Protein AF-A0A8H5HP06-F1 (afdb_monomer)

Solvent-accessible surface area (backbone atoms only — not comparable to full-atom values): 11938 Å² total; per-residue (Å²): 138,83,84,82,79,82,83,76,85,76,83,80,82,75,84,87,77,81,80,80,76,81,73,83,73,73,89,66,58,84,84,44,70,47,74,87,61,35,92,66,77,73,78,68,81,73,57,70,68,62,54,52,55,52,49,51,53,46,45,71,76,51,55,85,75,71,74,72,67,77,74,74,80,71,80,78,79,84,60,87,52,69,71,58,32,54,52,48,52,53,52,52,54,50,54,48,62,76,62,39,39,62,65,47,90,88,49,54,96,79,70,59,60,77,91,42,48,45,76,46,78,47,74,46,92,99,49,77,72,44,36,32,29,40,64,67,74,56,43,41,33,38,38,45,97,87,72,49,75,44,77,54,62,91,87,54,64,65,74,83,75,52,62,96,87,60,48,78,43,82,42,83,59,78,89,80,80,134

Organism: NCBI:txid117010

Mean predicted aligned error: 16.24 Å

Secondary structure (DSSP, 8-state):
-----------------------------GGG-STTTTT--------HHHHHHHHHHHHHHS-S-----------PPPPSSHHHHHHHHHHHHHHHHHHPEESSTT--TTSS-GGGEEEEEEPPTTSPPEEEEEETTEEEEEEPTTS-EEEE-TTS-GGGT--TT-EEEEEE------

Nearest PDB structures (foldseek):
  1ky3-assembly1_A  TM=4.546E-01  e=3.312E+00  Saccharomyces cerevisiae
  8qpp-assembly1_v  TM=4.039E-01  e=2.751E+00  Bacillus subtilis

Structure (mmCIF, N/CA/C/O backbone):
data_AF-A0A8H5HP06-F1
#
_entry.id   AF-A0A8H5HP06-F1
#
loop_
_atom_site.group_PDB
_atom_site.id
_atom_site.type_symbol
_atom_site.label_atom_id
_atom_site.label_alt_id
_atom_site.label_comp_id
_atom_site.label_asym_id
_atom_site.label_entity_id
_atom_site.label_seq_id
_atom_site.pdbx_PDB_ins_code
_atom_site.Cartn_x
_atom_site.Cartn_y
_atom_site.Cartn_z
_atom_site.occupancy
_atom_site.B_iso_or_equiv
_atom_site.auth_seq_id
_atom_site.auth_comp_id
_atom_site.auth_asym_id
_atom_site.auth_atom_id
_atom_site.pdbx_PDB_model_num
ATOM 1 N N . MET A 1 1 ? 4.198 14.772 34.562 1.00 39.03 1 MET A N 1
ATOM 2 C CA . MET A 1 1 ? 4.466 15.724 33.464 1.00 39.03 1 MET A CA 1
ATOM 3 C C . MET A 1 1 ? 5.155 14.940 32.356 1.00 39.03 1 MET A C 1
ATOM 5 O O . MET A 1 1 ? 6.354 14.716 32.442 1.00 39.03 1 MET A O 1
ATOM 9 N N . SER A 1 2 ? 4.377 14.381 31.423 1.00 46.94 2 SER A N 1
ATOM 10 C CA . SER A 1 2 ? 4.893 13.489 30.374 1.00 46.94 2 SER A CA 1
ATOM 11 C C . SER A 1 2 ? 5.343 14.312 29.173 1.00 46.94 2 SER A C 1
ATOM 13 O O . SER A 1 2 ? 4.567 15.087 28.622 1.00 46.94 2 SER A O 1
ATOM 15 N N . SER A 1 3 ? 6.614 14.158 28.821 1.00 56.38 3 SER A N 1
ATOM 16 C CA . SER A 1 3 ? 7.293 14.844 27.725 1.00 56.38 3 SER A CA 1
ATOM 17 C C . SER A 1 3 ? 6.830 14.282 26.376 1.00 56.38 3 SER A C 1
ATOM 19 O O . SER A 1 3 ? 7.118 13.127 26.060 1.00 56.38 3 SER A O 1
ATOM 21 N N . MET A 1 4 ? 6.093 15.081 25.597 1.00 45.72 4 MET A N 1
ATOM 22 C CA . MET A 1 4 ? 5.798 14.795 24.191 1.00 45.72 4 MET A CA 1
ATOM 23 C C . MET A 1 4 ? 7.076 14.993 23.372 1.00 45.72 4 MET A C 1
ATOM 25 O O . MET A 1 4 ? 7.614 16.096 23.309 1.00 45.72 4 MET A O 1
ATOM 29 N N . GLN A 1 5 ? 7.580 13.924 22.760 1.00 44.44 5 GLN A N 1
ATOM 30 C CA . GLN A 1 5 ? 8.696 14.012 21.823 1.00 44.44 5 GLN A CA 1
ATOM 31 C C . GLN A 1 5 ? 8.150 14.283 20.419 1.00 44.44 5 GLN A C 1
ATOM 33 O O . GLN A 1 5 ? 7.535 13.410 19.809 1.00 44.44 5 GLN A O 1
ATOM 38 N N . ASP A 1 6 ? 8.392 15.492 19.914 1.00 37.88 6 ASP A N 1
ATOM 39 C CA . ASP A 1 6 ? 8.178 15.860 18.515 1.00 37.88 6 ASP A CA 1
ATOM 40 C C . ASP A 1 6 ? 9.056 14.998 17.595 1.00 37.88 6 ASP A C 1
ATOM 42 O O . ASP A 1 6 ? 10.290 15.077 17.605 1.00 37.88 6 ASP A O 1
ATOM 46 N N . VAL A 1 7 ? 8.425 14.167 16.763 1.00 39.06 7 VAL A N 1
ATOM 47 C CA . VAL A 1 7 ? 9.123 13.356 15.759 1.00 39.06 7 VAL A CA 1
ATOM 48 C C . VAL A 1 7 ? 9.380 14.217 14.522 1.00 39.06 7 VAL A C 1
ATOM 50 O O . VAL A 1 7 ? 8.569 14.316 13.602 1.00 39.06 7 VAL A O 1
ATOM 53 N N . LEU A 1 8 ? 10.552 14.851 14.495 1.00 34.09 8 LEU A N 1
ATOM 54 C CA . LEU A 1 8 ? 11.051 15.601 13.347 1.00 34.09 8 LEU A CA 1
ATOM 55 C C . LEU A 1 8 ? 11.406 14.628 12.199 1.00 34.09 8 LEU A C 1
ATOM 57 O O . LEU A 1 8 ? 12.451 13.974 12.219 1.00 34.09 8 LEU A O 1
ATOM 61 N N . LEU A 1 9 ? 10.548 14.535 11.177 1.00 34.66 9 LEU A N 1
ATOM 62 C CA . LEU A 1 9 ? 10.772 13.749 9.953 1.00 34.66 9 LEU A CA 1
ATOM 63 C C . LEU A 1 9 ? 11.988 14.279 9.168 1.00 34.66 9 LEU A C 1
ATOM 65 O O . LEU A 1 9 ? 11.874 15.122 8.276 1.00 34.66 9 LEU A O 1
ATOM 69 N N . ARG A 1 10 ? 13.183 13.761 9.468 1.00 31.72 10 ARG A N 1
ATOM 70 C CA . ARG A 1 10 ? 14.378 13.983 8.645 1.00 31.72 10 ARG A CA 1
ATOM 71 C C . ARG A 1 10 ? 14.288 13.124 7.383 1.00 31.72 10 ARG A C 1
ATOM 73 O O . ARG A 1 10 ? 14.416 11.905 7.432 1.00 31.72 10 ARG A O 1
ATOM 80 N N . ARG A 1 11 ? 14.101 13.772 6.229 1.00 35.62 11 ARG A N 1
ATOM 81 C CA . ARG A 1 11 ? 14.259 13.151 4.904 1.00 35.62 11 ARG A CA 1
ATOM 82 C C . ARG A 1 11 ? 15.692 12.642 4.740 1.00 35.62 11 ARG A C 1
ATOM 84 O O . ARG A 1 11 ? 16.609 13.430 4.517 1.00 35.62 11 ARG A O 1
ATOM 91 N N . VAL A 1 12 ? 15.874 11.325 4.787 1.00 32.62 12 VAL A N 1
ATOM 92 C CA . VAL A 1 12 ? 17.109 10.680 4.334 1.00 32.62 12 VAL A CA 1
ATOM 93 C C . VAL A 1 12 ? 17.115 10.705 2.806 1.00 32.62 12 VAL A C 1
ATOM 95 O O . VAL A 1 12 ? 16.279 10.091 2.143 1.00 32.62 12 VAL A O 1
ATOM 98 N N . LYS A 1 13 ? 18.034 11.485 2.236 1.00 34.97 13 LYS A N 1
ATOM 99 C CA . LYS A 1 13 ? 18.262 11.578 0.794 1.00 34.97 13 LYS A CA 1
ATOM 100 C C . LYS A 1 13 ? 19.171 10.417 0.390 1.00 34.97 13 LYS A C 1
ATOM 102 O O . LYS A 1 13 ? 20.368 10.460 0.654 1.00 34.97 13 LYS A O 1
ATOM 107 N N . TYR A 1 14 ? 18.610 9.378 -0.223 1.00 39.69 14 TYR A N 1
ATOM 108 C CA . TYR A 1 14 ? 19.411 8.296 -0.797 1.00 39.69 14 TYR A CA 1
ATOM 109 C C . TYR A 1 14 ? 20.116 8.790 -2.072 1.00 39.69 14 TYR A C 1
ATOM 111 O O . TYR A 1 14 ? 19.457 9.397 -2.926 1.00 39.69 14 TYR A O 1
ATOM 119 N N . PRO A 1 15 ? 21.431 8.554 -2.235 1.00 43.88 15 PRO A N 1
ATOM 120 C CA . PRO A 1 15 ? 22.114 8.827 -3.488 1.00 43.88 15 PRO A CA 1
ATOM 121 C C . PRO A 1 15 ? 21.602 7.863 -4.567 1.00 43.88 15 PRO A C 1
ATOM 123 O O . PRO A 1 15 ? 21.856 6.662 -4.557 1.00 43.88 15 PRO A O 1
ATOM 126 N N . SER A 1 16 ? 20.843 8.429 -5.500 1.00 55.16 16 SER A N 1
ATOM 127 C CA . SER A 1 16 ? 20.455 7.827 -6.772 1.00 55.16 16 SER A CA 1
ATOM 128 C C . SER A 1 16 ? 21.713 7.552 -7.603 1.00 55.16 16 SER A C 1
ATOM 130 O O . SER A 1 16 ? 22.283 8.492 -8.157 1.00 55.16 16 SER A O 1
ATOM 132 N N . GLY A 1 17 ? 22.139 6.290 -7.711 1.00 48.81 17 GLY A N 1
ATOM 133 C CA . GLY A 1 17 ? 23.274 5.952 -8.577 1.00 48.81 17 GLY A CA 1
ATOM 134 C C . GLY A 1 17 ? 23.713 4.490 -8.686 1.00 48.81 17 GLY A C 1
ATOM 135 O O . GLY A 1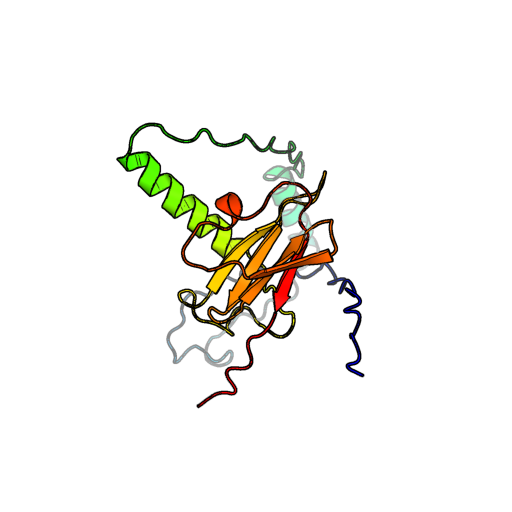 17 ? 24.729 4.249 -9.327 1.00 48.81 17 GLY A O 1
ATOM 136 N N . ALA A 1 18 ? 23.005 3.512 -8.114 1.00 40.53 18 ALA A N 1
ATOM 137 C CA . ALA A 1 18 ? 23.346 2.103 -8.315 1.00 40.53 18 ALA A CA 1
ATOM 138 C C . ALA A 1 18 ? 22.463 1.507 -9.418 1.00 40.53 18 ALA A C 1
ATOM 140 O O . ALA A 1 18 ? 21.305 1.155 -9.203 1.00 40.53 18 ALA A O 1
ATOM 141 N N . SER A 1 19 ? 23.012 1.439 -10.628 1.00 40.00 19 SER A N 1
ATOM 142 C CA . SER A 1 19 ? 22.488 0.585 -11.686 1.00 40.00 19 SER A CA 1
ATOM 143 C C . SER A 1 19 ? 22.715 -0.867 -11.268 1.00 40.00 19 SER A C 1
ATOM 145 O O . SER A 1 19 ? 23.819 -1.384 -11.433 1.00 40.00 19 SER A O 1
ATOM 147 N N . ASP A 1 20 ? 21.687 -1.516 -10.722 1.00 39.56 20 ASP A N 1
ATOM 148 C CA . ASP A 1 20 ? 21.676 -2.967 -10.538 1.00 39.56 20 ASP A CA 1
ATOM 149 C C . ASP A 1 20 ? 21.708 -3.629 -11.920 1.00 39.56 20 ASP A C 1
ATOM 151 O O . ASP A 1 20 ? 20.694 -3.821 -12.596 1.00 39.56 20 ASP A O 1
ATOM 155 N N . LEU A 1 21 ? 22.919 -3.949 -12.371 1.00 40.91 21 LEU A N 1
ATOM 156 C CA . LEU A 1 21 ? 23.137 -4.909 -13.437 1.00 40.91 21 LEU A CA 1
ATOM 157 C C . LEU A 1 21 ? 22.639 -6.259 -12.919 1.00 40.91 21 LEU A C 1
ATOM 159 O O . LEU A 1 21 ? 23.310 -6.926 -12.135 1.00 40.91 21 LEU A O 1
ATOM 163 N N . LEU A 1 22 ? 21.447 -6.653 -13.370 1.00 43.25 22 LEU A N 1
ATOM 164 C CA . LEU A 1 22 ? 20.936 -8.014 -13.248 1.00 43.25 22 LEU A CA 1
ATOM 165 C C . LEU A 1 22 ? 21.888 -8.962 -13.987 1.00 43.25 22 LEU A C 1
ATOM 167 O O . LEU A 1 22 ? 21.714 -9.271 -15.166 1.00 43.25 22 LEU A O 1
ATOM 171 N N . LEU A 1 23 ? 22.924 -9.413 -13.283 1.00 45.22 23 LEU A N 1
ATOM 172 C CA . LEU A 1 23 ? 23.743 -10.534 -13.700 1.00 45.22 23 LEU A CA 1
ATOM 173 C C . LEU A 1 23 ? 22.842 -11.768 -13.633 1.00 45.22 23 LEU A C 1
ATOM 175 O O . LEU A 1 23 ? 22.508 -12.251 -12.547 1.00 45.22 23 LEU A O 1
ATOM 179 N N . ILE A 1 24 ? 22.415 -12.252 -14.799 1.00 43.97 24 ILE A N 1
ATOM 180 C CA . ILE A 1 24 ? 21.698 -13.518 -14.944 1.00 43.97 24 ILE A CA 1
ATOM 181 C C . ILE A 1 24 ? 22.650 -14.621 -14.466 1.00 43.97 24 ILE A C 1
ATOM 183 O O . ILE A 1 24 ? 23.478 -15.125 -15.224 1.00 43.97 24 ILE A O 1
ATOM 187 N N . HIS A 1 25 ? 22.570 -14.967 -13.183 1.00 52.03 25 HIS A N 1
ATOM 188 C CA . HIS A 1 25 ? 23.295 -16.093 -12.621 1.00 52.03 25 HIS A CA 1
ATOM 189 C C . HIS A 1 25 ? 22.634 -17.361 -13.150 1.00 52.03 25 HIS A C 1
ATOM 191 O O . HIS A 1 25 ? 21.543 -17.738 -12.722 1.00 52.03 25 HIS A O 1
ATOM 197 N N . ARG A 1 26 ? 23.289 -18.027 -14.105 1.00 61.00 26 ARG A N 1
ATOM 198 C CA . ARG A 1 26 ? 22.972 -19.429 -14.377 1.00 61.00 26 ARG A CA 1
ATOM 199 C C . ARG A 1 26 ? 23.223 -20.210 -13.081 1.00 61.00 26 ARG A C 1
ATOM 201 O O . ARG A 1 26 ? 24.293 -20.029 -12.498 1.00 61.00 26 ARG A O 1
ATOM 208 N N . PRO A 1 27 ? 22.276 -21.040 -12.614 1.00 53.91 27 PRO A N 1
ATOM 209 C CA . PRO A 1 27 ? 22.475 -21.838 -11.414 1.00 53.91 27 PRO A CA 1
ATOM 210 C C . PRO A 1 27 ? 23.651 -22.787 -11.651 1.00 53.91 27 PRO A C 1
ATOM 212 O O . PRO A 1 27 ? 23.563 -23.714 -12.455 1.00 53.91 27 PRO A O 1
ATOM 215 N N . SER A 1 28 ? 24.780 -22.510 -11.003 1.00 57.19 28 SER A N 1
ATOM 216 C CA . SER A 1 28 ? 25.930 -23.402 -11.005 1.00 57.19 28 SER A CA 1
ATOM 217 C C . SER A 1 28 ? 25.745 -24.461 -9.923 1.00 57.19 28 SER A C 1
ATOM 219 O O . SER A 1 28 ? 25.222 -24.203 -8.837 1.00 57.19 28 SER A O 1
ATOM 221 N N . HIS A 1 29 ? 26.155 -25.684 -10.242 1.00 66.62 29 HIS A N 1
ATOM 222 C CA . HIS A 1 29 ? 26.200 -26.786 -9.290 1.00 66.62 29 HIS A CA 1
ATOM 223 C C . HIS A 1 29 ? 27.087 -26.392 -8.083 1.00 66.62 29 HIS A C 1
ATOM 225 O O . HIS A 1 29 ? 28.083 -25.693 -8.292 1.00 66.62 29 HIS A O 1
ATOM 231 N N . PRO A 1 30 ? 26.791 -26.817 -6.836 1.00 71.00 30 PRO A N 1
ATOM 232 C CA . PRO A 1 30 ? 27.492 -26.352 -5.628 1.00 71.00 30 PRO A CA 1
ATOM 233 C C . PRO A 1 30 ? 29.025 -26.484 -5.666 1.00 71.00 30 PRO A C 1
ATOM 235 O O . PRO A 1 30 ? 29.731 -25.662 -5.085 1.00 71.00 30 PRO A O 1
ATOM 238 N N . SER A 1 31 ? 29.546 -27.466 -6.407 1.00 68.38 31 SER A N 1
ATOM 239 C CA . SER A 1 31 ? 30.981 -27.689 -6.644 1.00 68.38 31 SER A CA 1
ATOM 240 C C . SER A 1 31 ? 31.666 -26.602 -7.496 1.00 68.38 31 SER A C 1
ATOM 242 O O . SER A 1 31 ? 32.882 -26.431 -7.426 1.00 68.38 31 SER A O 1
ATOM 244 N N . HIS A 1 32 ? 30.906 -25.817 -8.264 1.00 65.56 32 HIS A N 1
ATOM 245 C CA . HIS A 1 32 ? 31.411 -24.759 -9.152 1.00 65.56 32 HIS A CA 1
ATOM 246 C C . HIS A 1 32 ? 31.134 -23.346 -8.628 1.00 65.56 32 HIS A C 1
ATOM 248 O O . HIS A 1 32 ? 31.227 -22.369 -9.371 1.00 65.56 32 HIS A O 1
ATOM 254 N N . ARG A 1 33 ? 30.786 -23.215 -7.342 1.00 73.12 33 ARG A N 1
ATOM 255 C CA . ARG A 1 33 ? 30.516 -21.909 -6.729 1.00 73.12 33 ARG A CA 1
ATOM 256 C C . ARG A 1 33 ? 31.784 -21.071 -6.541 1.00 73.12 33 ARG A C 1
ATOM 258 O O . ARG A 1 33 ? 31.699 -19.847 -6.556 1.00 73.12 33 ARG A O 1
ATOM 265 N N . HIS A 1 34 ? 32.948 -21.704 -6.369 1.00 75.31 34 HIS A N 1
ATOM 266 C CA . HIS A 1 34 ? 34.200 -20.983 -6.150 1.00 75.31 34 HIS A CA 1
ATOM 267 C C . HIS A 1 34 ? 34.756 -20.428 -7.475 1.00 75.31 34 HIS A C 1
ATOM 269 O O . HIS A 1 34 ? 34.835 -21.177 -8.447 1.00 75.31 34 HIS A O 1
ATOM 275 N N . PRO A 1 35 ? 35.190 -19.154 -7.539 1.00 70.81 35 PRO A N 1
ATOM 276 C CA . PRO A 1 35 ? 35.800 -18.553 -8.736 1.00 70.81 35 PRO A CA 1
ATOM 277 C C . PRO A 1 35 ? 37.063 -19.258 -9.229 1.00 70.81 35 PRO A C 1
ATOM 279 O O . PRO A 1 35 ? 37.436 -19.093 -10.379 1.00 70.81 35 PRO A O 1
ATOM 282 N N . SER A 1 36 ? 37.712 -20.056 -8.385 1.00 75.38 36 SER A N 1
ATOM 283 C CA . SER A 1 36 ? 38.833 -20.919 -8.761 1.00 75.38 36 SER A CA 1
ATOM 284 C C . SER A 1 36 ? 38.397 -22.264 -9.357 1.00 75.38 36 SER A C 1
ATOM 286 O O . SER A 1 36 ? 39.193 -22.903 -10.036 1.00 75.38 36 SER A O 1
ATOM 288 N N . SER A 1 37 ? 37.154 -22.709 -9.118 1.00 77.81 37 SER A N 1
ATOM 289 C CA . SER A 1 37 ? 36.608 -23.981 -9.624 1.00 77.81 37 SER A CA 1
ATOM 290 C C . SER A 1 37 ? 35.783 -23.838 -10.905 1.00 77.81 37 SER A C 1
ATOM 292 O O . SER A 1 37 ? 35.323 -24.831 -11.476 1.00 77.81 37 SER A O 1
ATOM 294 N N . HIS A 1 38 ? 35.618 -22.611 -11.392 1.00 71.06 38 HIS A N 1
ATOM 295 C CA . HIS A 1 38 ? 35.244 -22.335 -12.769 1.00 71.06 38 HIS A CA 1
ATOM 296 C C . HIS A 1 38 ? 36.325 -21.447 -13.379 1.00 71.06 38 HIS A C 1
ATOM 298 O O . HIS A 1 38 ? 36.757 -20.486 -12.756 1.00 71.06 38 HIS A O 1
ATOM 304 N N . LEU A 1 39 ? 36.768 -21.752 -14.600 1.00 74.25 39 LEU A N 1
ATOM 305 C CA . LEU A 1 39 ? 37.608 -20.846 -15.384 1.00 74.25 39 LEU A CA 1
ATOM 306 C C . LEU A 1 39 ? 36.744 -19.656 -15.813 1.00 74.25 39 LEU A C 1
ATOM 308 O O . LEU A 1 39 ? 36.361 -19.554 -16.975 1.00 74.25 39 LEU A O 1
ATOM 312 N N . CYS A 1 40 ? 36.356 -18.804 -14.860 1.00 67.00 40 CYS A N 1
ATOM 313 C CA . CYS A 1 40 ? 35.678 -17.559 -15.160 1.00 67.00 40 CYS A CA 1
ATOM 314 C C . CYS A 1 40 ? 36.659 -16.757 -16.006 1.00 67.00 40 CYS A C 1
ATOM 316 O O . CYS A 1 40 ? 37.731 -16.414 -15.496 1.00 67.00 40 CYS A O 1
ATOM 318 N N . PRO A 1 41 ? 36.371 -16.503 -17.292 1.00 72.81 41 PRO A N 1
ATOM 319 C CA . PRO A 1 41 ? 37.236 -15.650 -18.073 1.00 72.81 41 PRO A CA 1
ATOM 320 C C . PRO A 1 41 ? 37.198 -14.286 -17.392 1.00 72.81 41 PRO A C 1
ATOM 322 O O . PRO A 1 41 ? 36.181 -13.592 -17.431 1.00 72.81 41 PRO A O 1
ATOM 325 N N . VAL A 1 42 ? 38.290 -13.939 -16.706 1.00 73.88 42 VAL A N 1
ATOM 326 C CA . VAL A 1 42 ? 38.513 -12.592 -16.191 1.00 73.88 42 VAL A CA 1
ATOM 327 C C . VAL A 1 42 ? 38.349 -11.702 -17.404 1.00 73.88 42 VAL A C 1
ATOM 329 O O . VAL A 1 42 ? 39.113 -11.823 -18.363 1.00 73.88 42 VAL A O 1
ATOM 332 N N . GLN A 1 43 ? 37.280 -10.906 -17.425 1.00 72.31 43 GLN A N 1
ATOM 333 C CA . GLN A 1 43 ? 37.012 -10.041 -18.559 1.00 72.31 43 GLN A CA 1
ATOM 334 C C . GLN A 1 43 ? 38.188 -9.076 -18.659 1.00 72.31 43 GLN A C 1
ATOM 336 O O . GLN A 1 43 ? 38.302 -8.136 -17.874 1.00 72.31 43 GLN A O 1
ATOM 341 N N . ALA A 1 44 ? 39.094 -9.350 -19.598 1.00 72.25 44 ALA A N 1
ATOM 342 C CA . ALA A 1 44 ? 40.130 -8.412 -19.971 1.00 72.25 44 ALA A CA 1
ATOM 343 C C . ALA A 1 44 ? 39.423 -7.107 -20.339 1.00 72.25 44 ALA A C 1
ATOM 345 O O . ALA A 1 44 ? 38.417 -7.142 -21.056 1.00 72.25 44 ALA A O 1
ATOM 346 N N . ALA A 1 45 ? 39.912 -5.986 -19.803 1.00 73.81 45 ALA A N 1
ATOM 347 C CA . ALA A 1 45 ? 39.329 -4.675 -20.044 1.00 73.81 45 ALA A CA 1
ATOM 348 C C . ALA A 1 45 ? 39.088 -4.513 -21.551 1.00 73.81 45 ALA A C 1
ATOM 350 O O . ALA A 1 45 ? 40.025 -4.561 -22.351 1.00 73.81 45 ALA A O 1
ATOM 351 N N . ALA A 1 46 ? 37.813 -4.437 -21.943 1.00 67.81 46 ALA A N 1
ATOM 352 C CA . ALA A 1 46 ? 37.445 -4.405 -23.347 1.00 67.81 46 ALA A CA 1
ATOM 353 C C . ALA A 1 46 ? 38.109 -3.191 -24.002 1.00 67.81 46 ALA A C 1
ATOM 355 O O . ALA A 1 46 ? 38.067 -2.087 -23.456 1.00 67.81 46 ALA A O 1
ATOM 356 N N . SER A 1 47 ? 38.722 -3.392 -25.171 1.00 72.31 47 SER A N 1
ATOM 357 C CA . SER A 1 47 ? 39.333 -2.285 -25.898 1.00 72.31 47 SER A CA 1
ATOM 358 C C . SER A 1 47 ? 38.279 -1.201 -26.178 1.00 72.31 47 SER A C 1
ATOM 360 O O . SER A 1 47 ? 37.114 -1.519 -26.470 1.00 72.31 47 SER A O 1
ATOM 362 N N . PRO A 1 48 ? 38.650 0.088 -26.084 1.00 74.69 48 PRO A N 1
ATOM 363 C CA . PRO A 1 48 ? 37.698 1.191 -26.213 1.00 74.69 48 PRO A CA 1
ATOM 364 C C . PRO A 1 48 ? 36.942 1.158 -27.552 1.00 74.69 48 PRO A C 1
ATOM 366 O O . PRO A 1 48 ? 35.756 1.479 -27.592 1.00 74.69 48 PRO A O 1
ATOM 369 N N . GLU A 1 49 ? 37.572 0.665 -28.621 1.00 75.00 49 GLU A N 1
ATOM 370 C CA . GLU A 1 49 ? 36.990 0.544 -29.966 1.00 75.00 49 GLU A CA 1
ATOM 371 C C . GLU A 1 49 ? 35.800 -0.426 -30.048 1.00 75.00 49 GLU A C 1
ATOM 373 O O . GLU A 1 49 ? 34.793 -0.141 -30.697 1.00 75.00 49 GLU A O 1
ATOM 378 N N . LYS A 1 50 ? 35.855 -1.565 -29.346 1.00 78.44 50 LYS A N 1
ATOM 379 C CA . LYS A 1 50 ? 34.726 -2.514 -29.313 1.00 78.44 50 LYS A CA 1
ATOM 380 C C . LYS A 1 50 ? 33.533 -1.923 -28.562 1.00 78.44 50 LYS A C 1
ATOM 382 O O . LYS A 1 50 ? 32.378 -2.187 -28.896 1.00 78.44 50 LYS A O 1
ATOM 387 N N . THR A 1 51 ? 33.818 -1.080 -27.572 1.00 82.06 51 THR A N 1
ATOM 388 C CA . THR A 1 51 ? 32.805 -0.432 -26.739 1.00 82.06 51 THR A CA 1
ATOM 389 C C . THR A 1 51 ? 32.052 0.653 -27.513 1.00 82.06 51 THR A C 1
ATOM 391 O O . THR A 1 51 ? 30.835 0.775 -27.363 1.00 82.06 51 THR A O 1
ATOM 394 N N . THR A 1 52 ? 32.726 1.418 -28.379 1.00 87.50 52 THR A N 1
ATOM 395 C CA . THR A 1 52 ? 32.076 2.451 -29.205 1.00 87.50 52 THR A CA 1
ATOM 396 C C . THR A 1 52 ? 31.185 1.841 -30.286 1.00 87.50 52 THR A C 1
ATOM 398 O O . THR A 1 52 ? 30.041 2.274 -30.433 1.00 87.50 52 THR A O 1
ATOM 401 N N . ALA A 1 53 ? 31.639 0.783 -30.969 1.00 87.75 53 ALA A N 1
ATOM 402 C CA . ALA A 1 53 ? 30.833 0.064 -31.959 1.00 87.75 53 ALA A CA 1
ATOM 403 C C . ALA A 1 53 ? 29.578 -0.574 -31.335 1.00 87.75 53 ALA A C 1
ATOM 405 O O . ALA A 1 53 ? 28.473 -0.432 -31.863 1.00 87.75 53 ALA A O 1
ATOM 406 N N . ALA A 1 54 ? 29.716 -1.208 -30.164 1.00 89.50 54 ALA A N 1
ATOM 407 C CA . ALA A 1 54 ? 28.581 -1.765 -29.431 1.00 89.50 54 ALA A CA 1
ATOM 408 C C . ALA A 1 54 ? 27.576 -0.677 -29.009 1.00 89.50 54 ALA A C 1
ATOM 410 O O . ALA A 1 54 ? 26.369 -0.849 -29.178 1.00 89.50 54 ALA A O 1
ATOM 411 N N . ARG A 1 55 ? 28.057 0.477 -28.523 1.00 88.00 55 ARG A N 1
ATOM 412 C CA . ARG A 1 55 ? 27.196 1.625 -28.187 1.00 88.00 55 ARG A CA 1
ATOM 413 C C . ARG A 1 55 ? 26.467 2.182 -29.409 1.00 88.00 55 ARG A C 1
ATOM 415 O O . ARG A 1 55 ? 25.294 2.518 -29.288 1.00 88.00 55 ARG A O 1
ATOM 422 N N . ALA A 1 56 ? 27.115 2.238 -30.572 1.00 90.94 56 ALA A N 1
ATOM 423 C CA . ALA A 1 56 ? 26.480 2.675 -31.815 1.00 90.94 56 ALA A CA 1
ATOM 424 C C . ALA A 1 56 ? 25.355 1.720 -32.255 1.00 90.94 56 ALA A C 1
ATOM 426 O O . ALA A 1 56 ? 24.274 2.171 -32.631 1.00 90.94 56 ALA A O 1
ATOM 427 N N . LEU A 1 57 ? 25.565 0.403 -32.141 1.00 92.44 57 LEU A N 1
ATOM 428 C CA . LEU A 1 57 ? 24.520 -0.591 -32.408 1.00 92.44 57 LEU A CA 1
ATOM 429 C C . LEU A 1 57 ? 23.354 -0.477 -31.423 1.00 92.44 57 LEU A C 1
ATOM 431 O O . LEU A 1 57 ? 22.197 -0.554 -31.837 1.00 92.44 57 LEU A O 1
ATOM 435 N N . LEU A 1 58 ? 23.636 -0.260 -30.137 1.00 90.31 58 LEU A N 1
ATOM 436 C CA . LEU A 1 58 ? 22.591 -0.042 -29.140 1.00 90.31 58 LEU A CA 1
ATOM 437 C C . LEU A 1 58 ? 21.812 1.244 -29.425 1.00 90.31 58 LEU A C 1
ATOM 439 O O . LEU A 1 58 ? 20.592 1.204 -29.421 1.00 90.31 58 LEU A O 1
ATOM 443 N N . ALA A 1 59 ? 22.478 2.348 -29.762 1.00 89.19 59 ALA A N 1
ATOM 444 C CA . ALA A 1 59 ? 21.805 3.597 -30.118 1.00 89.19 59 ALA A CA 1
ATOM 445 C C . ALA A 1 59 ? 20.941 3.468 -31.386 1.00 89.19 59 ALA A C 1
ATOM 447 O O . ALA A 1 59 ? 19.882 4.086 -31.471 1.00 89.19 59 ALA A O 1
ATOM 448 N N . LYS A 1 60 ? 21.366 2.648 -32.357 1.00 92.69 60 LYS A N 1
ATOM 449 C CA . LYS A 1 60 ? 20.616 2.401 -33.597 1.00 92.69 60 LYS A CA 1
ATOM 450 C C . LYS A 1 60 ? 19.346 1.580 -33.362 1.00 92.69 60 LYS A C 1
ATOM 452 O O . LYS A 1 60 ? 18.320 1.869 -33.967 1.00 92.69 60 LYS A O 1
ATOM 457 N N . ASN A 1 61 ? 19.419 0.558 -32.509 1.00 92.06 61 ASN A N 1
ATOM 458 C CA . ASN A 1 61 ? 18.292 -0.346 -32.247 1.00 92.06 61 ASN A CA 1
ATOM 459 C C . ASN A 1 61 ? 17.394 0.131 -31.096 1.00 92.06 61 ASN A C 1
ATOM 461 O O . ASN A 1 61 ? 16.204 -0.166 -31.066 1.00 92.06 61 ASN A O 1
ATOM 465 N N . PHE A 1 62 ? 17.960 0.896 -30.166 1.00 87.31 62 PHE A N 1
ATOM 466 C CA . PHE A 1 62 ? 17.295 1.466 -29.003 1.00 87.31 62 PHE A CA 1
ATOM 467 C C . PHE A 1 62 ? 17.528 2.982 -29.009 1.00 87.31 62 PHE A C 1
ATOM 469 O O . PHE A 1 62 ? 18.289 3.491 -28.180 1.00 87.31 62 PHE A O 1
ATOM 476 N N . PRO A 1 63 ? 16.926 3.724 -29.961 1.00 82.12 63 PRO A N 1
ATOM 477 C CA . PRO A 1 63 ? 17.059 5.172 -29.990 1.00 82.12 63 PRO A CA 1
ATOM 478 C C . PRO A 1 63 ? 16.643 5.720 -28.626 1.00 82.12 63 PRO A C 1
ATOM 480 O O . PRO A 1 63 ? 15.568 5.394 -28.123 1.00 82.12 63 PRO A O 1
ATOM 483 N N . ALA A 1 64 ? 17.479 6.575 -28.031 1.00 71.44 64 ALA A N 1
ATOM 484 C CA . ALA A 1 64 ? 17.268 7.175 -26.709 1.00 71.44 64 ALA A CA 1
ATOM 485 C C . ALA A 1 64 ? 16.019 8.082 -26.618 1.00 71.44 64 ALA A C 1
ATOM 487 O O . ALA A 1 64 ? 15.832 8.787 -25.628 1.00 71.44 64 ALA A O 1
ATOM 488 N N . SER A 1 65 ? 15.124 8.019 -27.611 1.00 64.44 65 SER A N 1
ATOM 489 C CA . SER A 1 65 ? 13.747 8.499 -27.570 1.00 64.44 65 SER A C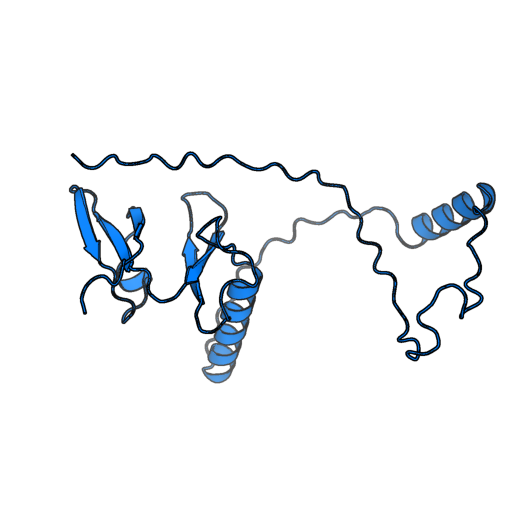A 1
ATOM 490 C C . SER A 1 65 ? 12.906 7.653 -26.608 1.00 64.44 65 SER A C 1
ATOM 492 O O . SER A 1 65 ? 11.851 7.110 -26.922 1.00 64.44 65 SER A O 1
ATOM 494 N N . SER A 1 66 ? 13.353 7.597 -25.360 1.00 60.06 66 SER A N 1
ATOM 495 C CA . SER A 1 66 ? 12.477 7.446 -24.217 1.00 60.06 66 SER A CA 1
ATOM 496 C C . SER A 1 66 ? 11.792 8.800 -24.004 1.00 60.06 66 SER A C 1
ATOM 498 O O . SER A 1 66 ? 11.933 9.424 -22.951 1.00 60.06 66 SER A O 1
ATOM 500 N N . ASN A 1 67 ? 11.001 9.247 -24.987 1.00 61.97 67 ASN A N 1
ATOM 501 C CA . ASN A 1 67 ? 9.846 10.076 -24.682 1.00 61.97 67 ASN A CA 1
ATOM 502 C C . ASN A 1 67 ? 8.952 9.178 -23.830 1.00 61.97 67 ASN A C 1
ATOM 504 O O . ASN A 1 67 ? 8.079 8.479 -24.348 1.00 61.97 67 ASN A O 1
ATOM 508 N N . LYS A 1 68 ? 9.219 9.137 -22.516 1.00 63.91 68 LYS A N 1
ATOM 509 C CA . LYS A 1 68 ? 8.279 8.613 -21.536 1.00 63.91 68 LYS A CA 1
ATOM 510 C C . LYS A 1 68 ? 7.098 9.554 -21.644 1.00 63.91 68 LYS A C 1
ATOM 512 O O . LYS A 1 68 ? 7.028 10.546 -20.926 1.00 63.91 68 LYS A O 1
ATOM 517 N N . LYS A 1 69 ? 6.209 9.296 -22.610 1.00 64.62 69 LYS A N 1
ATOM 518 C CA . LYS A 1 69 ? 4.877 9.878 -22.610 1.00 64.62 69 LYS A CA 1
ATOM 519 C C . LYS A 1 69 ? 4.406 9.642 -21.194 1.00 64.62 69 LYS A C 1
ATOM 521 O O . LYS A 1 69 ? 4.407 8.486 -20.763 1.00 64.62 69 LYS A O 1
ATOM 526 N N . ALA A 1 70 ? 4.155 10.725 -20.460 1.00 65.75 70 ALA A N 1
ATOM 527 C CA . ALA A 1 70 ? 3.600 10.634 -19.127 1.00 65.75 70 ALA A CA 1
ATOM 528 C C . ALA A 1 70 ? 2.400 9.708 -19.276 1.00 65.75 70 ALA A C 1
ATOM 530 O O . ALA A 1 70 ? 1.448 10.038 -19.989 1.00 65.75 70 ALA A O 1
ATOM 531 N N . VAL A 1 71 ? 2.528 8.480 -18.768 1.00 66.06 71 VAL A N 1
ATOM 532 C CA . VAL A 1 71 ? 1.455 7.505 -18.862 1.00 66.06 71 VAL A CA 1
ATOM 533 C C . VAL A 1 71 ? 0.392 8.114 -17.982 1.00 66.06 71 VAL A C 1
ATOM 535 O O . VAL A 1 71 ? 0.509 8.074 -16.760 1.00 66.06 71 VAL A O 1
ATOM 538 N N . SER A 1 72 ? -0.571 8.780 -18.621 1.00 74.25 72 SER A N 1
ATOM 539 C CA . SER A 1 72 ? -1.750 9.303 -17.957 1.00 74.25 72 SER A CA 1
ATOM 540 C C . SER A 1 72 ? -2.296 8.137 -17.151 1.00 74.25 72 SER A C 1
ATOM 542 O O . SER A 1 72 ? -2.661 7.103 -17.723 1.00 74.25 72 SER A O 1
ATOM 544 N N . GLN A 1 73 ? -2.205 8.249 -15.824 1.00 72.50 73 GLN A N 1
ATOM 545 C CA . GLN A 1 73 ? -2.695 7.227 -14.918 1.00 72.50 73 GLN A CA 1
ATOM 546 C C . GLN A 1 73 ? -4.201 7.167 -15.122 1.00 72.50 73 GLN A C 1
ATOM 548 O O . GLN A 1 73 ? -4.960 7.952 -14.565 1.00 72.50 73 GLN A O 1
ATOM 553 N N . ARG A 1 74 ? -4.636 6.251 -15.986 1.00 80.50 74 ARG A N 1
ATOM 554 C CA . ARG A 1 74 ? -6.050 5.958 -16.145 1.00 80.50 74 ARG A CA 1
ATOM 555 C C . ARG A 1 74 ? -6.508 5.346 -14.835 1.00 80.50 74 ARG A C 1
ATOM 557 O O . ARG A 1 74 ? -5.993 4.299 -14.441 1.00 80.50 74 ARG A O 1
ATOM 564 N N . VAL A 1 75 ? -7.461 6.001 -14.181 1.00 80.75 75 VAL A N 1
ATOM 565 C CA . VAL A 1 75 ? -8.166 5.421 -13.041 1.00 80.75 75 VAL A CA 1
ATOM 566 C C . VAL A 1 75 ? -8.841 4.141 -13.549 1.00 80.75 75 VAL A C 1
ATOM 568 O O . VAL A 1 75 ? -9.653 4.212 -14.479 1.00 80.75 75 VAL A O 1
ATOM 571 N N . PRO A 1 76 ? -8.452 2.955 -13.050 1.00 82.12 76 PRO A N 1
ATOM 572 C CA . PRO A 1 76 ? -9.048 1.711 -13.504 1.00 82.12 76 PRO A CA 1
ATOM 573 C C . PRO A 1 76 ? -10.528 1.690 -13.112 1.00 82.12 76 PRO A C 1
ATOM 575 O O . PRO A 1 76 ? -10.886 2.001 -11.980 1.00 82.12 76 PRO A O 1
ATOM 578 N N . LYS A 1 77 ? -11.397 1.331 -14.060 1.00 92.12 77 LYS A N 1
ATOM 579 C CA . LYS A 1 77 ? -12.831 1.174 -13.798 1.00 92.12 77 LYS A CA 1
ATOM 580 C C . LYS A 1 77 ? -13.046 -0.058 -12.920 1.00 92.12 77 LYS A C 1
ATOM 582 O O . LYS A 1 77 ? -12.532 -1.129 -13.248 1.00 92.12 77 LYS A O 1
ATOM 587 N N . ILE A 1 78 ? -13.812 0.092 -11.842 1.00 92.44 78 ILE A N 1
ATOM 588 C CA . ILE A 1 78 ? -14.176 -1.015 -10.952 1.00 92.44 78 ILE A CA 1
ATOM 589 C C . ILE A 1 78 ? -15.145 -1.943 -11.709 1.00 92.44 78 ILE A C 1
ATOM 591 O O . ILE A 1 78 ? -16.178 -1.467 -12.186 1.00 92.44 78 ILE A O 1
ATOM 595 N N . PRO A 1 79 ? -14.832 -3.242 -11.875 1.00 95.12 79 PRO A N 1
ATOM 596 C CA . PRO A 1 79 ? -15.731 -4.183 -12.544 1.00 95.12 79 PRO A CA 1
ATOM 597 C C . PRO A 1 79 ? -17.037 -4.413 -11.761 1.00 95.12 79 PRO A C 1
ATOM 599 O O . PRO A 1 79 ? -16.994 -4.584 -10.546 1.00 95.12 79 PRO A O 1
ATOM 602 N N . THR A 1 80 ? -18.179 -4.477 -12.458 1.00 97.38 80 THR A N 1
ATOM 603 C CA . THR A 1 80 ? -19.514 -4.723 -11.860 1.00 97.38 80 THR A CA 1
ATOM 604 C C . THR A 1 80 ? -19.775 -6.200 -11.533 1.00 97.38 80 THR A C 1
ATOM 606 O O . THR A 1 80 ? -20.507 -6.507 -10.599 1.00 97.38 80 THR A O 1
ATOM 609 N N . ASP A 1 81 ? -19.181 -7.123 -12.294 1.00 97.19 81 ASP A N 1
ATOM 610 C CA . ASP A 1 81 ? -19.337 -8.575 -12.115 1.00 97.19 81 ASP A CA 1
ATOM 611 C C . ASP A 1 81 ? -18.664 -9.049 -10.808 1.00 97.19 81 ASP A C 1
ATOM 613 O O . ASP A 1 81 ? -17.470 -8.778 -10.622 1.00 97.19 81 ASP A O 1
ATOM 617 N N . PRO A 1 82 ? -19.371 -9.782 -9.921 1.00 95.75 82 PRO A N 1
ATOM 618 C CA . PRO A 1 82 ? -18.856 -10.187 -8.613 1.00 95.75 82 PRO A CA 1
ATOM 619 C C . PRO A 1 82 ? -17.567 -11.018 -8.675 1.00 95.75 82 PRO A C 1
ATOM 621 O O . PRO A 1 82 ? -16.693 -10.849 -7.820 1.00 95.75 82 PRO A O 1
ATOM 624 N N . PHE A 1 83 ? -17.394 -11.879 -9.685 1.00 96.25 83 PHE A N 1
ATOM 625 C CA . PHE A 1 83 ? -16.193 -12.715 -9.786 1.00 96.25 83 PHE A CA 1
ATOM 626 C C . PHE A 1 83 ? -14.960 -11.874 -10.143 1.00 96.25 83 PHE A C 1
ATOM 628 O O . PHE A 1 83 ? -13.905 -11.962 -9.503 1.00 96.25 83 PHE A O 1
ATOM 635 N N . LYS A 1 84 ? -15.111 -10.976 -11.122 1.00 96.69 84 LYS A N 1
ATOM 636 C CA . LYS A 1 84 ? -14.058 -10.029 -11.515 1.00 96.69 84 LYS A CA 1
ATOM 637 C C . LYS A 1 84 ? -13.767 -9.017 -10.415 1.00 96.69 84 LYS A C 1
ATOM 639 O O . LYS A 1 84 ? -12.615 -8.627 -10.245 1.00 96.69 84 LYS A O 1
ATOM 644 N N . LEU A 1 85 ? -14.782 -8.617 -9.654 1.00 93.94 85 LEU A N 1
ATOM 645 C CA . LEU A 1 85 ? -14.648 -7.715 -8.515 1.00 93.94 85 LEU A CA 1
ATOM 646 C C . LEU A 1 85 ? -13.776 -8.347 -7.419 1.00 93.94 85 LEU A C 1
ATOM 648 O O . LEU A 1 85 ? -12.841 -7.708 -6.935 1.00 93.94 85 LEU A O 1
ATOM 652 N N . ALA A 1 86 ? -13.995 -9.621 -7.078 1.00 93.62 86 ALA A N 1
ATOM 653 C CA . ALA A 1 86 ? -13.150 -10.335 -6.119 1.00 93.62 86 ALA A CA 1
ATOM 654 C C . ALA A 1 86 ? -11.680 -10.407 -6.579 1.00 93.62 86 ALA A C 1
ATOM 656 O O . ALA A 1 86 ? -10.761 -10.133 -5.800 1.00 93.62 86 ALA A O 1
ATOM 657 N N . GLN A 1 87 ? -11.443 -10.706 -7.861 1.00 96.31 87 GLN A N 1
ATOM 658 C CA . GLN A 1 87 ? -10.096 -10.701 -8.439 1.00 96.31 87 GLN A CA 1
ATOM 659 C C . GLN A 1 87 ? -9.469 -9.299 -8.427 1.00 96.31 87 GLN A C 1
ATOM 661 O O . GLN A 1 87 ? -8.294 -9.152 -8.084 1.00 96.31 87 GLN A O 1
ATOM 666 N N . TYR A 1 88 ? -10.248 -8.270 -8.764 1.00 94.44 88 TYR A N 1
ATOM 667 C CA . TYR A 1 88 ? -9.820 -6.876 -8.726 1.00 94.44 88 TYR A CA 1
ATOM 668 C C . TYR A 1 88 ? -9.362 -6.480 -7.318 1.00 94.44 88 TYR A C 1
ATOM 670 O O . TYR A 1 88 ? -8.232 -6.016 -7.161 1.00 94.44 88 TYR A O 1
ATOM 678 N N . ARG A 1 89 ? -10.171 -6.773 -6.290 1.00 90.00 89 ARG A N 1
ATOM 679 C CA . ARG A 1 89 ? -9.824 -6.531 -4.879 1.00 90.00 89 ARG A CA 1
ATOM 680 C C . ARG A 1 89 ? -8.530 -7.237 -4.483 1.00 90.00 89 ARG A C 1
ATOM 682 O O . ARG A 1 89 ? -7.675 -6.634 -3.844 1.00 90.00 89 ARG A O 1
ATOM 689 N N . LYS A 1 90 ? -8.335 -8.491 -4.906 1.00 93.56 90 LYS A N 1
ATOM 690 C CA . LYS A 1 90 ? -7.095 -9.241 -4.637 1.00 93.56 90 LYS A CA 1
ATOM 691 C C . LYS A 1 90 ? -5.867 -8.548 -5.236 1.00 93.56 90 LYS A C 1
ATOM 693 O O . LYS A 1 90 ? -4.846 -8.414 -4.562 1.00 93.56 90 LYS A O 1
ATOM 698 N N . ILE A 1 91 ? -5.964 -8.096 -6.486 1.00 94.31 91 ILE A N 1
ATOM 699 C CA . ILE A 1 91 ? -4.877 -7.388 -7.178 1.00 94.31 91 ILE A CA 1
ATOM 700 C C . ILE A 1 91 ? -4.604 -6.033 -6.522 1.00 94.31 91 ILE A C 1
ATOM 702 O O . ILE A 1 91 ? -3.446 -5.659 -6.350 1.00 94.31 91 ILE A O 1
ATOM 706 N N . GLU A 1 92 ? -5.647 -5.295 -6.153 1.00 89.62 92 GLU A N 1
ATOM 707 C CA . GLU A 1 92 ? -5.528 -4.015 -5.457 1.00 89.62 92 GLU A CA 1
ATOM 708 C C . GLU A 1 92 ? -4.801 -4.170 -4.118 1.00 89.62 92 GLU A C 1
ATOM 710 O O . GLU A 1 92 ? -3.839 -3.449 -3.851 1.00 89.62 92 GLU A O 1
ATOM 715 N N . LEU A 1 93 ? -5.152 -5.196 -3.342 1.00 88.31 93 LEU A N 1
ATOM 716 C CA . LEU A 1 93 ? -4.477 -5.523 -2.087 1.00 88.31 93 LEU A CA 1
ATOM 717 C C . LEU A 1 93 ? -3.000 -5.887 -2.311 1.00 88.31 93 LEU A C 1
ATOM 719 O O . LEU A 1 93 ? -2.127 -5.431 -1.575 1.00 88.31 93 LEU A O 1
ATOM 723 N N . MET A 1 94 ? -2.687 -6.663 -3.356 1.00 92.06 94 MET A N 1
ATOM 724 C CA . MET A 1 94 ? -1.295 -6.954 -3.728 1.00 92.06 94 MET A CA 1
ATOM 725 C C . MET A 1 94 ? -0.517 -5.689 -4.103 1.00 92.06 94 MET A C 1
ATOM 727 O O . MET A 1 94 ? 0.606 -5.497 -3.639 1.00 92.06 94 MET A O 1
ATOM 731 N N . LYS A 1 95 ? -1.115 -4.800 -4.906 1.00 92.00 95 LYS A N 1
ATOM 732 C CA . LYS A 1 95 ? -0.508 -3.512 -5.269 1.00 92.00 95 LYS A CA 1
ATOM 733 C C . LYS A 1 95 ? -0.259 -2.656 -4.037 1.00 92.00 95 LYS A C 1
ATOM 735 O O . LYS A 1 95 ? 0.801 -2.042 -3.941 1.00 92.00 95 LYS A O 1
ATOM 740 N N . MET A 1 96 ? -1.202 -2.638 -3.098 1.00 89.19 96 MET A N 1
ATOM 741 C CA . MET A 1 96 ? -1.024 -1.932 -1.840 1.00 89.19 96 MET A CA 1
ATOM 742 C C . MET A 1 96 ? 0.148 -2.492 -1.038 1.00 89.19 96 MET A C 1
ATOM 744 O O . MET A 1 96 ? 1.023 -1.726 -0.654 1.00 89.19 96 MET A O 1
ATOM 748 N N . ARG A 1 97 ? 0.226 -3.818 -0.872 1.00 92.69 97 ARG A N 1
ATOM 749 C CA . ARG A 1 97 ? 1.334 -4.493 -0.172 1.00 92.69 97 ARG A CA 1
ATOM 750 C C . ARG A 1 97 ? 2.697 -4.159 -0.768 1.00 92.69 97 ARG A C 1
ATOM 752 O O . ARG A 1 97 ? 3.638 -3.897 -0.032 1.00 92.69 97 ARG A O 1
ATOM 759 N N . HIS A 1 98 ? 2.804 -4.149 -2.094 1.00 93.56 98 HIS A N 1
ATOM 760 C CA . HIS A 1 98 ? 4.072 -3.877 -2.777 1.00 93.56 98 HIS A CA 1
ATOM 761 C C . HIS A 1 98 ? 4.508 -2.411 -2.685 1.00 93.56 98 HIS A C 1
ATOM 763 O O 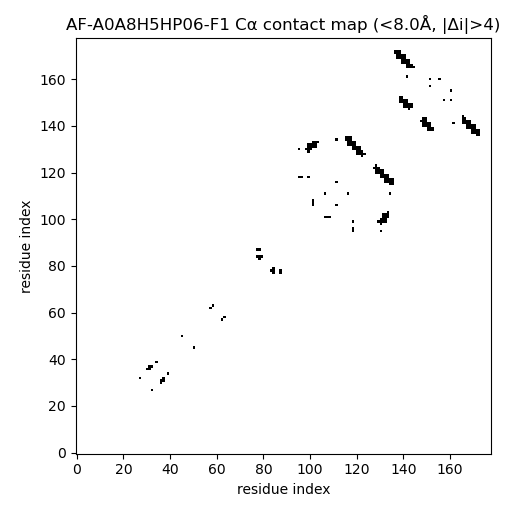. HIS A 1 98 ? 5.698 -2.126 -2.770 1.00 93.56 98 HIS A O 1
ATOM 769 N N . ARG A 1 99 ? 3.557 -1.479 -2.556 1.00 92.50 99 ARG A N 1
ATOM 770 C CA . ARG A 1 99 ? 3.837 -0.038 -2.457 1.00 92.50 99 ARG A CA 1
ATOM 771 C C . ARG A 1 99 ? 3.956 0.451 -1.015 1.00 92.50 99 ARG A C 1
ATOM 773 O O . ARG A 1 99 ? 4.309 1.609 -0.817 1.00 92.50 99 ARG A O 1
ATOM 780 N N . ALA A 1 100 ? 3.627 -0.392 -0.040 1.00 93.50 100 ALA A N 1
ATOM 781 C CA . ALA A 1 100 ? 3.568 0.0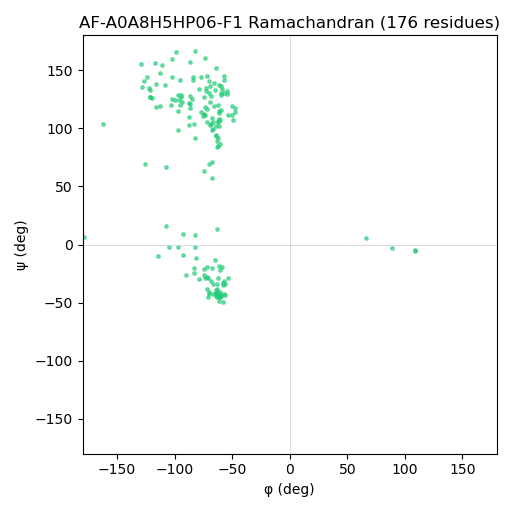02 1.353 1.00 93.50 100 ALA A CA 1
ATOM 782 C C . ALA A 1 100 ? 4.960 0.219 1.953 1.00 93.50 100 ALA A C 1
ATOM 784 O O . ALA A 1 100 ? 5.856 -0.612 1.808 1.00 93.50 100 ALA A O 1
ATOM 785 N N . ILE A 1 101 ? 5.103 1.318 2.682 1.00 94.50 101 ILE A N 1
ATOM 786 C CA . ILE A 1 101 ? 6.304 1.701 3.428 1.00 94.50 101 ILE A CA 1
ATOM 787 C C . ILE A 1 101 ? 6.053 1.392 4.913 1.00 94.50 101 ILE A C 1
ATOM 789 O O . ILE A 1 101 ? 4.914 1.529 5.360 1.00 94.50 101 ILE A O 1
ATOM 793 N N . PRO A 1 102 ? 7.050 0.945 5.695 1.00 94.75 102 PRO A N 1
ATOM 794 C CA . PRO A 1 102 ? 6.873 0.808 7.140 1.00 94.75 102 PRO A CA 1
ATOM 795 C C . PRO A 1 102 ? 6.458 2.146 7.759 1.00 94.75 102 PRO A C 1
ATOM 797 O O . PRO A 1 102 ? 7.055 3.184 7.472 1.00 94.75 102 PRO A O 1
ATOM 800 N N . GLY A 1 103 ? 5.407 2.120 8.576 1.00 89.69 103 GLY A N 1
ATOM 801 C CA . GLY A 1 103 ? 4.938 3.294 9.308 1.00 89.69 103 GLY A CA 1
ATOM 802 C C . GLY A 1 103 ? 5.850 3.674 10.477 1.00 89.69 103 GLY A C 1
ATOM 803 O O . GLY A 1 103 ? 5.965 4.855 10.791 1.00 89.69 103 GLY A O 1
ATOM 804 N N . ASP A 1 104 ? 6.537 2.695 11.075 1.00 88.56 104 ASP A N 1
ATOM 805 C CA . ASP A 1 104 ? 7.590 2.920 12.069 1.00 88.56 104 ASP A CA 1
ATOM 806 C C . ASP A 1 104 ? 8.972 2.807 11.394 1.00 88.56 104 ASP A C 1
ATOM 808 O O . ASP A 1 104 ? 9.270 1.774 10.793 1.00 88.56 104 ASP A O 1
ATOM 812 N N . PRO A 1 105 ? 9.856 3.819 11.484 1.00 89.12 105 PRO A N 1
ATOM 813 C CA . PRO A 1 105 ? 11.215 3.735 10.945 1.00 89.12 105 PRO A CA 1
ATOM 814 C C . PRO A 1 105 ? 12.077 2.635 11.584 1.00 89.12 105 PRO A C 1
ATOM 816 O O . PRO A 1 105 ? 13.090 2.248 10.999 1.00 89.12 105 PRO A O 1
ATOM 819 N N . LYS A 1 106 ? 11.711 2.131 12.770 1.00 90.69 106 LYS A N 1
ATOM 820 C CA . LYS A 1 106 ? 12.377 0.984 13.408 1.00 90.69 106 LYS A CA 1
ATOM 821 C C . LYS A 1 106 ? 12.021 -0.339 12.732 1.00 90.69 106 LYS A C 1
ATOM 823 O O . LYS A 1 106 ? 12.758 -1.316 12.868 1.00 90.69 106 LYS A O 1
ATOM 828 N N . ASP A 1 107 ? 10.908 -0.380 12.005 1.00 91.75 107 ASP A N 1
ATOM 829 C CA . ASP A 1 107 ? 10.441 -1.572 11.322 1.00 91.75 107 ASP A CA 1
ATOM 830 C C . ASP A 1 107 ? 11.064 -1.705 9.925 1.00 91.75 107 ASP A C 1
ATOM 832 O O . ASP A 1 107 ? 10.862 -0.897 9.021 1.00 91.75 107 ASP A O 1
ATOM 836 N N . GLY A 1 108 ? 11.829 -2.781 9.734 1.00 90.31 108 GLY A N 1
ATOM 837 C CA . GLY A 1 108 ? 12.353 -3.177 8.429 1.00 90.31 108 GLY A CA 1
ATOM 838 C C . GLY A 1 108 ? 11.339 -3.973 7.590 1.00 90.31 108 GLY A C 1
ATOM 839 O O . GLY A 1 108 ? 10.366 -4.515 8.110 1.00 90.31 108 GLY A O 1
ATOM 840 N N . PRO A 1 109 ? 11.582 -4.160 6.280 1.00 83.88 109 PRO A N 1
ATOM 841 C CA . PRO A 1 109 ? 10.682 -4.911 5.399 1.00 83.88 109 PRO A CA 1
ATOM 842 C C . PRO A 1 109 ? 10.559 -6.404 5.748 1.00 83.88 109 PRO A C 1
ATOM 844 O O . PRO A 1 109 ? 9.656 -7.059 5.233 1.00 83.88 109 PRO A O 1
ATOM 847 N N . SER A 1 110 ? 11.431 -6.954 6.597 1.00 88.94 110 SER A N 1
ATOM 848 C CA . SER A 1 110 ? 11.391 -8.334 7.106 1.00 88.94 110 SER A CA 1
ATOM 849 C C . SER A 1 110 ? 10.904 -8.440 8.557 1.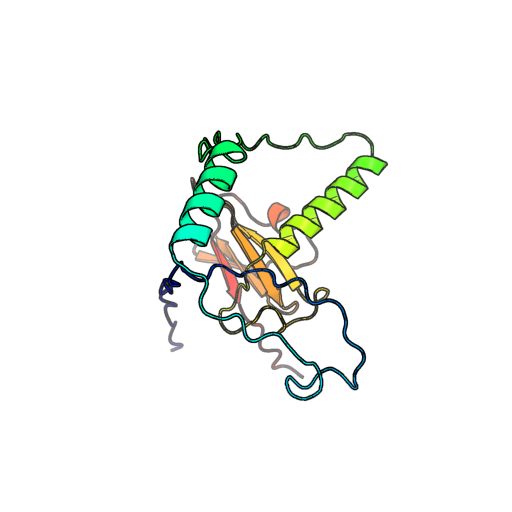00 88.94 110 SER A C 1
ATOM 851 O O . SER A 1 110 ? 10.806 -9.550 9.072 1.00 88.94 110 SER A O 1
ATOM 853 N N . SER A 1 111 ? 10.603 -7.322 9.227 1.00 89.88 111 SER A N 1
ATOM 854 C CA . SER A 1 111 ? 10.403 -7.306 10.681 1.00 89.88 111 SER A CA 1
ATOM 855 C C . SER A 1 111 ? 9.064 -7.907 11.130 1.00 89.88 111 SER A C 1
ATOM 857 O O . SER A 1 111 ? 8.973 -8.440 12.235 1.00 89.88 111 SER A O 1
ATOM 859 N N . ALA A 1 112 ? 8.044 -7.871 10.267 1.00 90.94 112 ALA A N 1
ATOM 860 C CA . ALA A 1 112 ? 6.726 -8.447 10.525 1.00 90.94 112 ALA A CA 1
ATOM 861 C C . ALA A 1 112 ? 6.284 -9.374 9.378 1.00 90.94 112 ALA A C 1
ATOM 863 O O . ALA A 1 112 ? 6.410 -8.987 8.211 1.00 90.94 112 ALA A O 1
ATOM 864 N N . PRO A 1 113 ? 5.722 -10.567 9.643 1.00 91.50 113 PRO A N 1
ATOM 865 C CA . PRO A 1 113 ? 5.126 -11.400 8.601 1.00 91.50 113 PRO A CA 1
ATOM 866 C C . PRO A 1 113 ? 3.912 -10.698 7.975 1.00 91.50 113 PRO A C 1
ATOM 868 O O . PRO A 1 113 ? 3.245 -9.898 8.624 1.00 91.50 113 PRO A O 1
ATOM 871 N N . LEU A 1 114 ? 3.605 -10.994 6.707 1.00 86.75 114 LEU A N 1
ATOM 872 C CA . LEU A 1 114 ? 2.560 -10.289 5.944 1.00 86.75 114 LEU A CA 1
ATOM 873 C C . LEU A 1 114 ? 1.178 -10.317 6.609 1.00 86.75 114 LEU A C 1
ATOM 875 O O . LEU A 1 114 ? 0.435 -9.345 6.498 1.00 86.75 114 LEU A O 1
ATOM 879 N N . ASP A 1 115 ? 0.842 -11.405 7.298 1.00 87.44 115 ASP A N 1
ATOM 880 C CA . ASP A 1 115 ? -0.437 -11.534 7.998 1.00 87.44 115 ASP A CA 1
ATOM 881 C C . ASP A 1 115 ? -0.515 -10.654 9.256 1.00 87.44 115 ASP A C 1
ATOM 883 O O . ASP A 1 115 ? -1.592 -10.291 9.707 1.00 87.44 115 ASP A O 1
ATOM 887 N N . GLN A 1 116 ? 0.619 -10.210 9.797 1.00 89.94 116 GLN A N 1
ATOM 888 C CA . GLN A 1 116 ? 0.660 -9.278 10.925 1.00 89.94 116 GLN A CA 1
ATOM 889 C C . GLN A 1 116 ? 0.738 -7.811 10.488 1.00 89.94 116 GLN A C 1
ATOM 891 O O . GLN A 1 116 ? 0.931 -6.946 11.335 1.00 89.94 116 GLN A O 1
ATOM 896 N N . ARG A 1 117 ? 0.582 -7.503 9.194 1.00 91.19 117 ARG A N 1
ATOM 897 C CA . ARG A 1 117 ? 0.673 -6.130 8.678 1.00 91.19 117 ARG A CA 1
ATOM 898 C C . ARG A 1 117 ? -0.700 -5.530 8.387 1.00 91.19 117 ARG A C 1
ATOM 900 O O . ARG A 1 117 ? -1.421 -6.001 7.506 1.00 91.19 117 ARG A O 1
ATOM 907 N N . LEU A 1 118 ? -1.022 -4.434 9.059 1.00 88.38 118 LEU A N 1
ATOM 908 C CA . LEU A 1 118 ? -2.143 -3.559 8.740 1.00 88.38 118 LEU A CA 1
ATOM 909 C C . LEU A 1 118 ? -1.691 -2.535 7.697 1.00 88.38 118 LEU A C 1
ATOM 911 O O . LEU A 1 118 ? -0.743 -1.802 7.949 1.00 88.38 118 LEU A O 1
ATOM 915 N N . HIS A 1 119 ? -2.340 -2.489 6.534 1.00 88.31 119 HIS A N 1
ATOM 916 C CA . HIS A 1 119 ? -1.984 -1.564 5.455 1.00 88.31 119 HIS A CA 1
ATOM 917 C C . HIS A 1 119 ? -2.966 -0.396 5.429 1.00 88.31 119 HIS A C 1
ATOM 919 O O . HIS A 1 119 ? -4.169 -0.615 5.312 1.00 88.31 119 HIS A O 1
ATOM 925 N N . VAL A 1 120 ? -2.455 0.830 5.495 1.00 86.69 120 VAL A N 1
ATOM 926 C CA . VAL A 1 120 ? -3.250 2.058 5.546 1.00 86.69 120 VAL A CA 1
ATOM 927 C C . VAL A 1 120 ? -2.878 2.931 4.359 1.00 86.69 120 VAL A C 1
ATOM 929 O O . VAL A 1 120 ? -1.704 3.210 4.118 1.00 86.69 120 VAL A O 1
ATOM 932 N N . LYS A 1 121 ? -3.884 3.344 3.591 1.00 86.31 121 LYS A N 1
ATOM 933 C CA . LYS A 1 121 ? -3.726 4.284 2.484 1.00 86.31 121 LYS A CA 1
ATOM 934 C C . LYS A 1 121 ? -4.008 5.689 3.011 1.00 86.31 121 LYS A C 1
ATOM 936 O O . LYS A 1 121 ? -5.089 5.932 3.529 1.00 86.31 121 LYS A O 1
ATOM 941 N N . VAL A 1 122 ? -3.042 6.587 2.873 1.00 84.88 122 VAL A N 1
ATOM 942 C CA . VAL A 1 122 ? -3.126 7.977 3.322 1.00 84.88 122 VAL A CA 1
ATOM 943 C C . VAL A 1 122 ? -3.057 8.876 2.094 1.00 84.88 122 VAL A C 1
ATOM 945 O O . VAL A 1 122 ? -2.073 8.860 1.347 1.00 84.88 122 VAL A O 1
ATOM 948 N N . ALA A 1 123 ? -4.115 9.647 1.867 1.00 81.31 123 ALA A N 1
ATOM 949 C CA . ALA A 1 123 ? -4.117 10.737 0.906 1.00 81.31 123 ALA A CA 1
ATOM 950 C C . ALA A 1 123 ? -3.845 12.036 1.668 1.00 81.31 123 ALA A C 1
ATOM 952 O O . ALA A 1 123 ? -4.476 12.308 2.682 1.00 81.31 123 ALA A O 1
ATOM 953 N N . LYS A 1 124 ? -2.872 12.817 1.201 1.00 80.75 124 LYS A N 1
ATOM 954 C CA . LYS A 1 124 ? -2.663 14.187 1.674 1.00 80.75 124 LYS A CA 1
ATOM 955 C C . LYS A 1 124 ? -3.379 15.117 0.703 1.00 80.75 124 LYS A C 1
ATOM 957 O O . LYS A 1 124 ? -3.285 14.870 -0.498 1.00 80.75 124 LYS A O 1
ATOM 962 N N . ASP A 1 125 ? -4.014 16.180 1.185 1.00 78.00 125 ASP A N 1
ATOM 963 C CA . ASP A 1 125 ? -4.638 17.180 0.312 1.00 78.00 125 ASP A CA 1
ATOM 964 C C . ASP A 1 125 ? -3.668 17.666 -0.774 1.00 78.00 125 ASP A C 1
ATOM 966 O O . ASP A 1 125 ? -2.571 18.157 -0.490 1.00 78.00 125 ASP A O 1
ATOM 970 N N . GLY A 1 126 ? -4.050 17.442 -2.036 1.00 80.12 126 GLY A N 1
ATOM 971 C CA . GLY A 1 126 ? -3.247 17.765 -3.222 1.00 80.12 126 GLY A CA 1
ATOM 972 C C . GLY A 1 126 ? -1.950 16.955 -3.394 1.00 80.12 126 GLY A C 1
ATOM 973 O O . GLY A 1 126 ? -1.161 17.243 -4.294 1.00 80.12 126 GLY A O 1
ATOM 974 N N . GLY A 1 127 ? -1.699 15.959 -2.542 1.00 80.25 127 GLY A N 1
ATOM 975 C CA . GLY A 1 127 ? -0.503 15.123 -2.545 1.00 80.25 127 GLY A CA 1
ATOM 976 C C . GLY A 1 127 ? -0.693 13.768 -3.227 1.00 80.25 127 GLY A C 1
ATOM 977 O O . GLY A 1 127 ? -1.802 13.294 -3.460 1.00 80.25 127 GLY A O 1
ATOM 978 N N . ALA A 1 128 ? 0.427 13.105 -3.522 1.00 84.56 128 ALA A N 1
ATOM 979 C CA . ALA A 1 128 ? 0.398 11.715 -3.957 1.00 84.56 128 ALA A CA 1
ATOM 980 C C . ALA A 1 128 ? -0.013 10.805 -2.792 1.00 84.56 128 ALA A C 1
ATOM 982 O O . ALA A 1 128 ? 0.506 10.934 -1.683 1.00 84.56 128 ALA A O 1
ATOM 983 N N . GLU A 1 129 ? -0.898 9.853 -3.072 1.00 86.19 129 GLU A N 1
ATOM 984 C CA . GLU A 1 129 ? -1.298 8.827 -2.114 1.00 86.19 129 GLU A CA 1
ATOM 985 C C . GLU A 1 129 ? -0.077 8.011 -1.667 1.00 86.19 129 GLU A C 1
ATOM 987 O O . GLU A 1 129 ? 0.681 7.484 -2.494 1.00 86.19 129 GLU A O 1
ATOM 992 N N . GLN A 1 130 ? 0.094 7.881 -0.355 1.00 91.62 130 GLN A N 1
ATOM 993 C CA . GLN A 1 130 ? 1.101 7.022 0.255 1.00 91.62 130 GLN A CA 1
ATOM 994 C C . GLN A 1 130 ? 0.422 5.872 0.979 1.00 91.62 130 GLN A C 1
ATOM 996 O O . GLN A 1 130 ? -0.695 5.987 1.474 1.00 91.62 130 GLN A O 1
ATOM 1001 N N . ILE A 1 131 ? 1.089 4.726 0.999 1.00 91.56 131 ILE A N 1
ATOM 1002 C CA . ILE A 1 131 ? 0.584 3.540 1.677 1.00 91.56 131 ILE A CA 1
ATOM 1003 C C . ILE A 1 131 ? 1.605 3.186 2.740 1.00 91.56 131 ILE A C 1
ATOM 1005 O O . ILE A 1 131 ? 2.787 3.022 2.435 1.00 91.56 131 ILE A O 1
ATOM 1009 N N . PHE A 1 132 ? 1.136 3.064 3.971 1.00 92.31 132 PHE A N 1
ATOM 1010 C CA . PHE A 1 132 ? 1.936 2.649 5.109 1.00 92.31 132 PHE A CA 1
ATOM 1011 C C . PHE A 1 132 ? 1.501 1.268 5.575 1.00 92.31 132 PHE A C 1
ATOM 1013 O O . PHE A 1 132 ? 0.355 0.866 5.358 1.00 92.31 132 PHE A O 1
ATOM 1020 N N . TRP A 1 133 ? 2.405 0.534 6.211 1.00 93.56 133 TRP A N 1
ATOM 1021 C CA . TRP A 1 133 ? 2.049 -0.667 6.948 1.00 93.56 133 TRP A CA 1
ATOM 1022 C C . TRP A 1 133 ? 2.510 -0.589 8.401 1.00 93.56 133 TRP A C 1
ATOM 1024 O O . TRP A 1 133 ? 3.575 -0.058 8.705 1.00 93.56 133 TRP A O 1
ATOM 1034 N N . PHE A 1 134 ? 1.695 -1.153 9.283 1.00 90.75 134 PHE A N 1
ATOM 1035 C CA . PHE A 1 134 ? 1.897 -1.196 10.726 1.00 90.75 134 PHE A CA 1
ATOM 1036 C C . PHE A 1 134 ? 1.748 -2.629 11.228 1.00 90.75 134 PHE A C 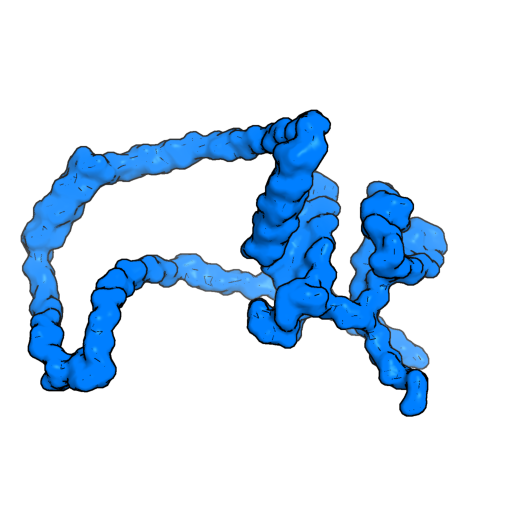1
ATOM 1038 O O . PHE A 1 134 ? 1.063 -3.437 10.596 1.00 90.75 134 PHE A O 1
ATOM 1045 N N . ARG A 1 135 ? 2.357 -2.971 12.364 1.00 90.38 135 ARG A N 1
ATOM 1046 C CA . ARG A 1 135 ? 2.106 -4.264 13.011 1.00 90.38 135 ARG A CA 1
ATOM 1047 C C . ARG A 1 135 ? 0.694 -4.303 13.603 1.00 90.38 135 ARG A C 1
ATOM 1049 O O . ARG A 1 135 ? 0.217 -3.320 14.164 1.00 90.38 135 ARG A O 1
ATOM 1056 N N . LYS A 1 136 ? 0.018 -5.448 13.493 1.00 83.12 136 LYS A N 1
ATOM 1057 C CA . LYS A 1 136 ? -1.215 -5.730 14.242 1.00 83.12 136 LYS A CA 1
ATOM 1058 C C . LYS A 1 136 ? -0.897 -5.654 15.743 1.00 83.12 136 LYS A C 1
ATOM 1060 O O . LYS A 1 136 ? 0.130 -6.171 16.167 1.00 83.12 136 LYS A O 1
ATOM 1065 N N . GLY A 1 137 ? -1.770 -5.012 16.517 1.00 78.56 137 GLY A N 1
ATOM 1066 C CA . GLY A 1 137 ? -1.547 -4.718 17.941 1.00 78.56 137 GLY A CA 1
ATOM 1067 C C . GLY A 1 137 ? -1.298 -3.238 18.245 1.00 78.56 137 GLY A C 1
ATOM 1068 O O . GLY A 1 137 ? -1.238 -2.866 19.408 1.00 78.56 137 GLY A O 1
ATOM 1069 N N . LEU A 1 138 ? -1.200 -2.383 17.221 1.00 72.06 138 LEU A N 1
ATOM 1070 C CA . LEU A 1 138 ? -1.241 -0.931 17.395 1.00 72.06 138 LEU A CA 1
ATOM 1071 C C . LEU A 1 138 ? -2.688 -0.432 17.456 1.00 72.06 138 LEU A C 1
ATOM 1073 O O . LEU A 1 138 ? -3.555 -0.945 16.742 1.00 72.06 138 LEU A O 1
ATOM 1077 N N . GLN A 1 139 ? -2.927 0.590 18.278 1.00 76.94 139 GLN A N 1
ATOM 1078 C CA . GLN A 1 139 ? -4.178 1.341 18.281 1.00 76.94 139 GLN A CA 1
ATOM 1079 C C . GLN A 1 139 ? -4.014 2.568 17.388 1.00 76.94 139 GLN A C 1
ATOM 1081 O O . GLN A 1 139 ? -3.068 3.348 17.518 1.00 76.94 139 GLN A O 1
ATOM 1086 N N . LEU A 1 140 ? -4.954 2.732 16.465 1.00 76.50 140 LEU A N 1
ATOM 1087 C CA . LEU A 1 140 ? -5.103 3.968 15.717 1.00 76.50 140 LEU A CA 1
ATOM 1088 C C . LEU A 1 140 ? -5.984 4.897 16.543 1.00 76.50 140 LEU A C 1
ATOM 1090 O O . LEU A 1 140 ? -7.066 4.510 16.971 1.00 76.50 140 LEU A O 1
ATOM 1094 N N . ILE A 1 141 ? -5.510 6.110 16.778 1.00 80.75 141 ILE A N 1
ATOM 1095 C CA . ILE A 1 141 ? -6.236 7.139 17.507 1.00 80.75 141 ILE A CA 1
ATOM 1096 C C . ILE A 1 141 ? -6.569 8.247 16.514 1.00 80.75 141 ILE A C 1
ATOM 1098 O O . ILE A 1 141 ? -5.680 8.853 15.916 1.00 80.75 141 ILE A O 1
ATOM 1102 N N . ARG A 1 142 ? -7.860 8.494 16.322 1.00 80.12 142 ARG A N 1
ATOM 1103 C CA . ARG A 1 142 ? -8.390 9.631 15.572 1.00 80.12 142 ARG A CA 1
ATOM 1104 C C . ARG A 1 142 ? -8.467 10.830 16.507 1.00 80.12 142 ARG A C 1
ATOM 1106 O O . ARG A 1 142 ? -9.101 10.734 17.551 1.00 80.12 142 A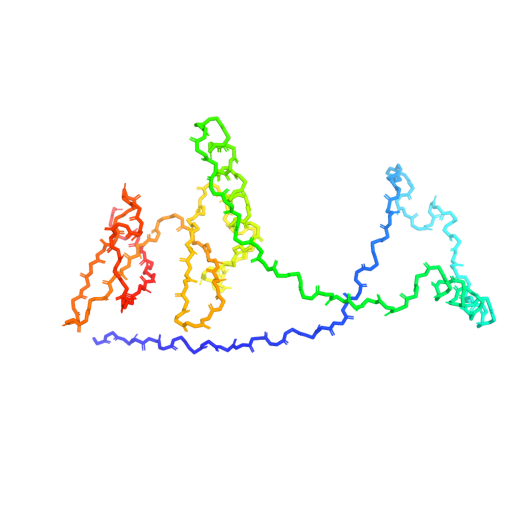RG A O 1
ATOM 1113 N N . PHE A 1 143 ? -7.850 11.941 16.131 1.00 76.44 143 PHE A N 1
ATOM 1114 C CA . PHE A 1 143 ? -8.017 13.227 16.798 1.00 76.44 143 PHE A CA 1
ATOM 1115 C C . PHE A 1 143 ? -9.067 14.045 16.059 1.00 76.44 143 PHE A C 1
ATOM 1117 O O . PHE A 1 143 ? -8.957 14.272 14.852 1.00 76.44 143 PHE A O 1
ATOM 1124 N N . LEU A 1 144 ? -10.078 14.470 16.808 1.00 77.56 144 LEU A N 1
ATOM 1125 C CA . LEU A 1 144 ? -11.173 15.301 16.339 1.00 77.56 144 LEU A CA 1
ATOM 1126 C C . LEU A 1 144 ? -10.786 16.784 16.444 1.00 77.56 144 LEU A C 1
ATOM 1128 O O . LEU A 1 144 ? -9.941 17.174 17.252 1.00 77.56 144 LEU A O 1
ATOM 1132 N N . ALA A 1 145 ? -11.435 17.637 15.648 1.00 76.88 145 ALA A N 1
ATOM 1133 C CA . ALA A 1 145 ? -11.152 19.077 15.607 1.00 76.88 145 ALA A CA 1
ATOM 1134 C C . ALA A 1 145 ? -11.364 19.797 16.956 1.00 76.88 145 ALA A C 1
ATOM 1136 O O . ALA A 1 145 ? -10.798 20.862 17.193 1.00 76.88 145 ALA A O 1
ATOM 1137 N N . ASN A 1 146 ? -12.167 19.215 17.846 1.00 82.69 146 ASN A N 1
ATOM 1138 C CA . ASN A 1 146 ? -12.434 19.723 19.189 1.00 82.69 146 ASN A CA 1
ATOM 1139 C C . ASN A 1 146 ? -11.354 19.343 20.226 1.00 82.69 146 ASN A C 1
ATOM 1141 O O . ASN A 1 146 ? -11.455 19.764 21.375 1.00 82.69 146 ASN A O 1
ATOM 1145 N N . GLY A 1 147 ? -10.331 18.575 19.835 1.00 80.44 147 GLY A N 1
ATOM 1146 C CA . GLY A 1 147 ? -9.269 18.098 20.725 1.00 80.44 147 GLY A CA 1
ATOM 1147 C C . GLY A 1 147 ? -9.565 16.763 21.413 1.00 80.44 147 GLY A C 1
ATOM 1148 O O . GLY A 1 147 ? -8.688 16.238 22.102 1.00 80.44 147 GLY A O 1
ATOM 1149 N N . ASP A 1 148 ? -10.751 16.185 21.205 1.00 84.94 148 ASP A N 1
ATOM 1150 C CA . ASP A 1 148 ? -11.054 14.835 21.669 1.00 84.94 148 ASP A CA 1
ATOM 1151 C C . ASP A 1 148 ? -10.344 13.790 20.807 1.00 84.94 148 ASP A C 1
ATOM 1153 O O . ASP A 1 148 ? -9.940 14.036 19.665 1.00 84.94 148 ASP A O 1
ATOM 1157 N N . HIS A 1 149 ? -10.211 12.588 21.361 1.00 80.12 149 HIS A N 1
ATOM 1158 C CA . HIS A 1 149 ? -9.636 11.459 20.654 1.00 80.12 149 HIS A CA 1
ATOM 1159 C C . HIS A 1 149 ? -10.570 10.252 20.686 1.00 80.12 149 HIS A C 1
ATOM 1161 O O . HIS A 1 149 ? -11.200 9.949 21.698 1.00 80.12 149 HIS A O 1
ATOM 1167 N N . GLN A 1 150 ? -10.638 9.542 19.566 1.00 82.19 150 GLN A N 1
ATOM 1168 C CA . GLN A 1 150 ? -11.392 8.309 19.422 1.00 82.19 150 GLN A CA 1
ATOM 1169 C C . GLN A 1 150 ? -10.446 7.186 19.015 1.00 82.19 150 GLN A C 1
ATOM 1171 O O . GLN A 1 150 ? -9.710 7.292 18.035 1.00 82.19 150 GLN A O 1
ATOM 1176 N N . ILE A 1 151 ? -10.470 6.091 19.769 1.00 81.12 151 ILE A N 1
ATOM 1177 C CA . ILE A 1 151 ? -9.740 4.883 19.395 1.00 81.12 151 ILE A CA 1
ATOM 1178 C C . ILE A 1 151 ? -10.490 4.234 18.235 1.00 81.12 151 ILE A C 1
ATOM 1180 O O . ILE A 1 151 ? -11.646 3.836 18.376 1.00 81.12 151 ILE A O 1
ATOM 1184 N N . LEU A 1 152 ? -9.820 4.127 17.094 1.00 75.19 152 LEU A N 1
ATOM 1185 C CA . LEU A 1 152 ? -10.321 3.409 15.938 1.00 75.19 152 LEU A CA 1
ATOM 1186 C C . LEU A 1 152 ? -10.146 1.916 16.182 1.00 75.19 152 LEU A C 1
ATOM 1188 O O . LEU A 1 152 ? -9.029 1.393 16.273 1.00 75.19 152 LEU A O 1
ATOM 1192 N N . LEU A 1 153 ? -11.277 1.232 16.299 1.00 72.62 153 LEU A N 1
ATOM 1193 C CA . LEU A 1 153 ? -11.315 -0.214 16.414 1.00 72.62 153 LEU A CA 1
ATOM 1194 C C . LEU A 1 153 ? -11.074 -0.835 15.033 1.00 72.62 153 LEU A C 1
ATOM 1196 O O . LEU A 1 153 ? -11.484 -0.312 13.997 1.00 72.62 153 LEU A O 1
ATOM 1200 N N . ASN A 1 154 ? -10.379 -1.971 15.018 1.00 65.50 154 ASN A N 1
ATOM 1201 C CA . ASN A 1 154 ? -9.996 -2.670 13.787 1.00 65.50 154 ASN A CA 1
ATOM 1202 C C . ASN A 1 154 ? -11.126 -3.565 13.230 1.00 65.50 154 ASN A C 1
ATOM 1204 O O . ASN A 1 154 ? -10.893 -4.383 12.342 1.00 65.50 154 ASN A O 1
ATOM 1208 N N . ASP A 1 155 ? -12.324 -3.477 13.808 1.00 70.94 155 ASP A N 1
ATOM 1209 C CA . ASP A 1 155 ? -13.516 -4.244 13.443 1.00 70.94 155 ASP A CA 1
ATOM 1210 C C . ASP A 1 155 ? -14.273 -3.627 12.256 1.00 70.94 155 ASP A C 1
ATOM 1212 O O . ASP A 1 155 ? -14.949 -4.348 11.520 1.00 70.94 155 ASP A O 1
ATOM 1216 N N . LYS A 1 156 ? -14.126 -2.317 12.027 1.00 68.69 156 LYS A N 1
ATOM 1217 C CA . LYS A 1 156 ? -14.723 -1.601 10.890 1.00 68.69 156 LYS A CA 1
ATOM 1218 C C . LYS A 1 156 ? -13.648 -1.010 9.986 1.00 68.69 156 LYS A C 1
ATOM 1220 O O . LYS A 1 156 ? -12.525 -0.745 10.415 1.00 68.69 156 LYS A O 1
ATOM 1225 N N . ALA A 1 157 ? -13.987 -0.776 8.719 1.00 61.78 157 ALA A N 1
ATOM 1226 C CA . ALA A 1 157 ? -13.066 -0.106 7.811 1.00 61.78 157 ALA A CA 1
ATOM 1227 C C . ALA A 1 157 ? -12.751 1.302 8.340 1.00 61.78 157 ALA A C 1
ATOM 1229 O O . ALA A 1 157 ? -13.645 2.017 8.779 1.00 61.78 157 ALA A O 1
ATOM 1230 N N . ILE A 1 158 ? -11.479 1.710 8.284 1.00 66.00 158 ILE A N 1
ATOM 1231 C CA . ILE A 1 158 ? -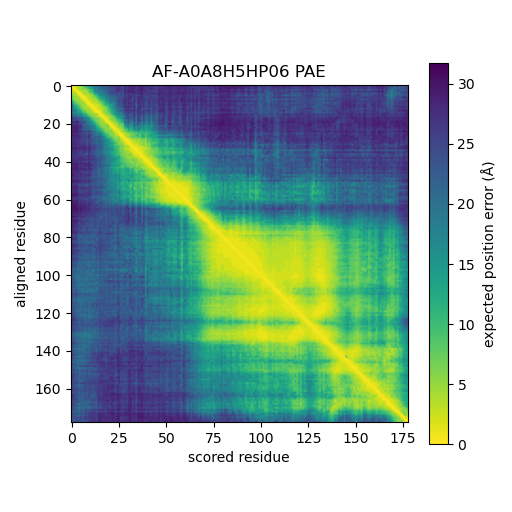11.040 3.038 8.758 1.00 66.00 158 ILE A CA 1
ATOM 1232 C C . ILE A 1 158 ? -11.785 4.157 8.018 1.00 66.00 158 ILE A C 1
ATOM 1234 O O . ILE A 1 158 ? -12.102 5.174 8.617 1.00 66.00 158 ILE A O 1
ATOM 1238 N N . VAL A 1 159 ? -12.116 3.943 6.740 1.00 63.44 159 VAL A N 1
ATOM 1239 C CA . VAL A 1 159 ? -12.876 4.895 5.910 1.00 63.44 159 VAL A CA 1
ATOM 1240 C C . VAL A 1 159 ? -14.285 5.143 6.455 1.00 63.44 159 VAL A C 1
ATOM 1242 O O . VAL A 1 159 ? -14.805 6.235 6.297 1.00 63.44 159 VAL A O 1
ATOM 1245 N N . ASP A 1 160 ? -14.885 4.167 7.139 1.00 73.88 160 ASP A N 1
ATOM 1246 C CA . ASP A 1 160 ? -16.211 4.337 7.744 1.00 73.88 160 ASP A CA 1
ATOM 1247 C C . ASP A 1 160 ? -16.135 5.072 9.095 1.00 73.88 160 ASP A C 1
ATOM 1249 O O . ASP A 1 160 ? -17.161 5.449 9.656 1.00 73.88 160 ASP A O 1
ATOM 1253 N N . GLN A 1 161 ? -14.927 5.231 9.649 1.00 71.19 161 GLN A N 1
ATOM 1254 C CA . GLN A 1 161 ? -14.686 5.815 10.970 1.00 71.19 161 GLN A CA 1
ATOM 1255 C C . GLN A 1 161 ? -13.919 7.146 10.923 1.00 71.19 161 GLN A C 1
ATOM 1257 O O . GLN A 1 161 ? -13.799 7.796 11.961 1.00 71.19 161 GLN A O 1
ATOM 1262 N N . ALA A 1 162 ? -13.378 7.541 9.769 1.00 66.19 162 ALA A N 1
ATOM 1263 C CA . ALA A 1 162 ? -12.608 8.766 9.573 1.00 66.19 162 ALA A CA 1
ATOM 1264 C C . ALA A 1 162 ? -13.269 9.636 8.495 1.00 66.19 162 ALA A C 1
ATOM 1266 O O . ALA A 1 162 ? -13.641 9.149 7.430 1.00 66.19 162 ALA A O 1
ATOM 1267 N N . GLU A 1 163 ? -13.405 10.919 8.791 1.00 74.00 163 GLU A N 1
ATOM 1268 C CA . GLU A 1 163 ? -13.930 11.973 7.936 1.00 74.00 163 GLU A CA 1
ATOM 1269 C C . GLU A 1 163 ? -12.784 12.815 7.351 1.00 74.00 163 GLU A C 1
ATOM 1271 O O . GLU A 1 163 ? -11.654 12.843 7.856 1.00 74.00 163 GLU A O 1
ATOM 1276 N N . ASP A 1 164 ? -13.075 13.519 6.257 1.00 60.84 164 ASP A N 1
ATOM 1277 C CA . ASP A 1 164 ? -12.109 14.410 5.619 1.00 60.84 164 ASP A CA 1
ATOM 1278 C C . ASP A 1 164 ? -11.711 15.541 6.585 1.00 60.84 164 ASP A C 1
ATOM 1280 O O . ASP A 1 164 ? -12.546 16.329 7.029 1.00 60.84 164 ASP A O 1
ATOM 1284 N N . GLY A 1 165 ? -10.416 15.621 6.906 1.00 59.59 165 GLY A N 1
ATOM 1285 C CA . GLY A 1 165 ? -9.850 16.608 7.836 1.00 59.59 165 GLY A CA 1
ATOM 1286 C C . GLY A 1 165 ? -9.391 16.042 9.182 1.00 59.59 165 GLY A C 1
ATOM 1287 O O . GLY A 1 165 ? -8.761 16.763 9.957 1.00 59.59 165 GLY A O 1
ATOM 1288 N N . ASP A 1 166 ? -9.634 14.760 9.458 1.00 64.81 166 ASP A N 1
ATOM 1289 C CA . ASP A 1 166 ? -9.156 14.142 10.693 1.00 64.81 166 ASP A CA 1
ATOM 1290 C C . ASP A 1 166 ? -7.647 13.915 10.720 1.00 64.81 166 ASP A C 1
ATOM 1292 O O . ASP A 1 166 ? -7.018 13.515 9.736 1.00 64.81 166 ASP A O 1
ATOM 1296 N N . THR A 1 167 ? -7.069 14.064 11.912 1.00 68.81 167 THR A N 1
ATOM 1297 C CA . THR A 1 167 ? -5.681 13.671 12.163 1.00 68.81 16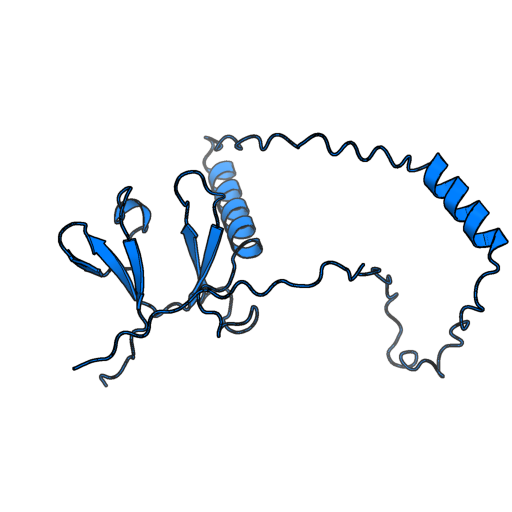7 THR A CA 1
ATOM 1298 C C . THR A 1 167 ? -5.650 12.286 12.798 1.00 68.81 167 THR A C 1
ATOM 1300 O O . THR A 1 167 ? -6.113 12.093 13.919 1.00 68.81 167 THR A O 1
ATOM 1303 N N . LEU A 1 168 ? -5.082 11.307 12.094 1.00 70.69 168 LEU A N 1
ATOM 1304 C CA . LEU A 1 168 ? -4.857 9.966 12.632 1.00 70.69 168 LEU A CA 1
ATOM 1305 C C . LEU A 1 168 ? -3.442 9.864 13.200 1.00 70.69 168 LEU A C 1
ATOM 1307 O O . LEU A 1 168 ? -2.461 10.123 12.503 1.00 70.69 168 LEU A O 1
ATOM 1311 N N . VAL A 1 169 ? -3.336 9.438 14.453 1.00 71.00 169 VAL A N 1
ATOM 1312 C CA . VAL A 1 169 ? -2.070 9.147 15.126 1.00 71.00 169 VAL A CA 1
ATOM 1313 C C . VAL A 1 169 ? -2.034 7.665 15.468 1.00 71.00 169 VAL A C 1
ATOM 1315 O O . VAL A 1 169 ? -3.024 7.078 15.898 1.00 71.00 169 VAL A O 1
ATOM 1318 N N . VAL A 1 170 ? -0.880 7.040 15.269 1.00 67.88 170 VAL A N 1
ATOM 1319 C CA . VAL A 1 170 ? -0.667 5.638 15.635 1.00 67.88 170 VAL A CA 1
ATOM 1320 C C . VAL A 1 170 ? -0.028 5.613 17.017 1.00 67.88 170 VAL A C 1
ATOM 1322 O O . VAL A 1 170 ? 1.058 6.162 17.196 1.00 67.88 170 VAL A O 1
ATOM 1325 N N . ALA A 1 171 ? -0.688 4.980 17.984 1.00 65.19 171 ALA A N 1
ATOM 1326 C CA . ALA A 1 171 ? -0.157 4.784 19.326 1.00 65.19 171 ALA A CA 1
ATOM 1327 C C . ALA A 1 171 ? 0.209 3.311 19.548 1.00 65.19 171 ALA A C 1
ATOM 1329 O O . ALA A 1 171 ? -0.529 2.394 19.169 1.00 65.19 171 ALA A O 1
ATOM 1330 N N . HIS A 1 172 ? 1.368 3.083 20.167 1.00 52.06 172 HIS A N 1
ATOM 1331 C CA . HIS A 1 172 ? 1.752 1.756 20.633 1.00 52.06 172 HIS A CA 1
ATOM 1332 C C . HIS A 1 172 ? 0.938 1.421 21.881 1.00 52.06 172 HIS A C 1
ATOM 1334 O O . HIS A 1 172 ? 0.912 2.205 22.830 1.00 52.06 172 HIS A O 1
ATOM 1340 N N . ILE A 1 173 ? 0.263 0.274 21.875 1.00 58.06 173 ILE A N 1
ATOM 1341 C CA . ILE A 1 173 ? -0.357 -0.250 23.086 1.00 58.06 173 ILE A CA 1
ATOM 1342 C C . ILE A 1 173 ? 0.731 -1.063 23.770 1.00 58.06 173 ILE A C 1
ATOM 1344 O O . ILE A 1 173 ? 1.043 -2.177 23.347 1.00 58.06 173 ILE A O 1
ATOM 1348 N N . ASP A 1 174 ? 1.334 -0.510 24.812 1.00 49.25 174 ASP A N 1
ATOM 1349 C CA . ASP A 1 174 ? 2.105 -1.344 25.719 1.00 49.25 174 ASP A CA 1
ATOM 1350 C C . ASP A 1 174 ? 1.089 -2.227 26.437 1.00 49.25 174 ASP A C 1
ATOM 1352 O O . ASP A 1 174 ? 0.344 -1.759 27.297 1.00 49.25 174 ASP A O 1
ATOM 1356 N N . SER A 1 175 ? 0.999 -3.497 26.043 1.00 47.03 175 SER A N 1
ATOM 1357 C CA . SER A 1 175 ? 0.211 -4.512 26.739 1.00 47.03 175 SER A CA 1
ATOM 1358 C C . SER A 1 175 ? 0.849 -4.790 28.105 1.00 47.03 175 SER A C 1
ATOM 1360 O O . SER A 1 175 ? 1.473 -5.824 28.318 1.00 47.03 175 SER A O 1
ATOM 1362 N N . THR A 1 176 ? 0.739 -3.819 29.010 1.00 43.22 176 THR A N 1
ATOM 1363 C CA . THR A 1 176 ? 1.185 -3.877 30.402 1.00 43.22 176 THR A CA 1
ATOM 1364 C C . THR A 1 176 ? -0.057 -3.976 31.274 1.00 43.22 176 THR A C 1
ATOM 1366 O O . THR A 1 176 ? -0.451 -3.028 31.949 1.00 43.22 176 THR A O 1
ATOM 1369 N N . THR A 1 177 ? -0.768 -5.093 31.181 1.00 47.03 177 THR A N 1
ATOM 1370 C CA . THR A 1 177 ? -1.789 -5.471 32.166 1.00 47.03 177 THR A CA 1
ATOM 1371 C C . THR A 1 177 ? -2.069 -6.960 32.008 1.00 47.03 177 THR A C 1
ATOM 1373 O O . THR A 1 177 ? -2.689 -7.384 31.034 1.00 47.03 177 THR A O 1
ATOM 1376 N N . GLY A 1 178 ? -1.530 -7.738 32.944 1.00 42.38 178 GLY A N 1
ATOM 1377 C CA . GLY A 1 178 ? -1.570 -9.196 33.010 1.00 42.38 178 GLY A CA 1
ATOM 1378 C C . GLY A 1 178 ? -0.539 -9.675 34.011 1.00 42.38 178 GLY A C 1
ATOM 1379 O O . GLY A 1 178 ? 0.533 -10.114 33.549 1.00 42.38 178 GLY A O 1
#

Foldseek 3Di:
DDDDDDDDDDDDDDDPDDPPPPPPDDDDDPQCPDCVNDVPPPPDDDDVVVVVVVVVVCCVVPPPPPPVVPPPPPPDDQDPDPVVNVVVVVVVVVVQLVQADEPDPVDDPPNDDPVQWDKDWDDDVVDDIHIYIDGNQKWKWKQDPVRDIDTDDPPDDVVVVDDPPIDIDIHHPPPPDD

pLDDT: mean 73.96, std 17.62, range [31.72, 97.38]

Radius of gyration: 25.28 Å; Cα contacts (8 Å, |Δi|>4): 122; chains: 1; bounding box: 60×47×67 Å

Sequence (178 aa):
MSSMQDVLLRRVKYPSGASDLLLIHRPSHPSHRHPSSHLCPVQAAASPEKTTAARALLAKNFPASSNKKAVSQRVPKIPTDPFKLAQYRKIELMKMRHRAIPGDPKDGPSSAPLDQRLHVKVAKDGGAEQIFWFRKGLQLIRFLANGDHQILLNDKAIVDQAEDGDTLVVAHIDSTTG